Protein AF-A0A7S1XQE9-F1 (afdb_monomer_lite)

Secondary structure (DSSP, 8-state):
---PPPPPPP-------------------------------------PPP-PPPP-----------------------HHHHS-HHHHHHHHHTT-S-HHHHHHHHHTSHHHHHHHHH-HHHHHHHHHHHH---HHHHTT-TT---HHHHHHHHHHHGGG-EEEEETTSTTT-EEEEEEEETTEEEEEEEEEEE-TTS-EEEEEEEEEEEEE-TTS-EEEE--S-TTS-EE-TTS--EE-----------------------

Organism: NCBI:txid124430

Foldseek 3Di:
DDDDDDDDDDDDDDDDDDDDDDDDDDDDPPPPDFPFDPPPDPPPDPPDDDDDDDDDDDPPPPPPPPDPPPPDDDPPPPVLLPDDLLVNLVVLCVLPLPPVSSLVVQVVPPSSNVCVVPPQVNLVNNCCVHVVQDPVNVVLQVQAPGSVLVSVLCSVPVVVADWDWAPQEPDRTWIWGWDDDSQKTWIWTWDWDQDPVRDTDIDIDTQKIWHAHHNRDIGIGGDDDPQCWDADPPDRPTHRRPRPPPPPPPPPDPPPPDDDDD

InterPro domains:
  IPR036047 F-box-like domain superfamily [SSF81383] (72-151)

pLDDT: mean 72.58, std 22.96, range [32.47, 97.06]

Radius of gyration: 31.37 Å; chains: 1; bounding box: 83×87×108 Å

Structure (mmCIF, N/CA/C/O backbone):
data_AF-A0A7S1XQE9-F1
#
_entry.id   AF-A0A7S1XQE9-F1
#
loop_
_atom_site.group_PDB
_atom_site.id
_atom_site.type_symbol
_atom_site.label_atom_id
_atom_site.label_alt_id
_atom_site.label_comp_id
_atom_site.label_asym_id
_atom_site.label_entity_id
_atom_site.label_seq_id
_atom_site.pdbx_PDB_ins_code
_atom_site.Cartn_x
_atom_site.Cartn_y
_atom_site.Cartn_z
_atom_site.occupancy
_atom_site.B_iso_or_equiv
_atom_site.auth_seq_id
_atom_site.auth_comp_id
_atom_site.auth_asym_id
_atom_site.auth_atom_id
_atom_site.pdbx_PDB_model_num
ATOM 1 N N . PRO A 1 1 ? -4.613 -52.754 -2.103 1.00 54.53 1 PRO A N 1
ATOM 2 C CA . PRO A 1 1 ? -5.503 -52.495 -0.942 1.00 54.53 1 PRO A CA 1
ATOM 3 C C . PRO A 1 1 ? -6.466 -51.323 -1.224 1.00 54.53 1 PRO A C 1
ATOM 5 O O . PRO A 1 1 ? -6.082 -50.161 -1.154 1.00 54.53 1 PRO A O 1
ATOM 8 N N . ARG A 1 2 ? -7.701 -51.635 -1.644 1.00 38.62 2 ARG A N 1
ATOM 9 C CA . ARG A 1 2 ? -8.734 -50.652 -2.018 1.00 38.62 2 ARG A CA 1
ATOM 10 C C . ARG A 1 2 ? -9.503 -50.198 -0.775 1.00 38.62 2 ARG A C 1
ATOM 12 O O . ARG A 1 2 ? -10.250 -50.984 -0.200 1.00 38.62 2 ARG A O 1
ATOM 19 N N . VAL A 1 3 ? -9.355 -48.934 -0.387 1.00 56.66 3 VAL A N 1
ATOM 20 C CA . VAL A 1 3 ? -10.123 -48.332 0.712 1.00 56.66 3 VAL A CA 1
ATOM 21 C C . VAL A 1 3 ? -11.395 -47.703 0.140 1.00 56.66 3 VAL A C 1
ATOM 23 O O . VAL A 1 3 ? -11.366 -46.627 -0.449 1.00 56.66 3 VAL A O 1
ATOM 26 N N . ARG A 1 4 ? -12.529 -48.393 0.305 1.00 52.38 4 ARG A N 1
ATOM 27 C CA . ARG A 1 4 ? -13.872 -47.830 0.099 1.00 52.38 4 ARG A CA 1
ATOM 28 C C . ARG A 1 4 ? -14.219 -46.944 1.299 1.00 52.38 4 ARG A C 1
ATOM 30 O O . ARG A 1 4 ? -14.357 -47.462 2.405 1.00 52.38 4 ARG A O 1
ATOM 37 N N . ARG A 1 5 ? -14.414 -45.636 1.097 1.00 50.62 5 ARG A N 1
ATOM 38 C CA . ARG A 1 5 ? -15.070 -44.770 2.092 1.00 50.62 5 ARG A CA 1
ATOM 39 C C . ARG A 1 5 ? -16.536 -44.558 1.727 1.00 50.62 5 ARG A C 1
ATOM 41 O O . ARG A 1 5 ? -16.883 -44.277 0.586 1.00 50.62 5 ARG A O 1
ATOM 48 N N . ARG A 1 6 ? -17.370 -44.804 2.736 1.00 52.88 6 ARG A N 1
ATOM 49 C CA . ARG A 1 6 ? -18.830 -44.851 2.721 1.00 52.88 6 ARG A CA 1
ATOM 50 C C . ARG A 1 6 ? -19.425 -43.448 2.606 1.00 52.88 6 ARG A C 1
ATOM 52 O O . ARG A 1 6 ? -18.936 -42.517 3.241 1.00 52.88 6 ARG A O 1
ATOM 59 N N . GLY A 1 7 ? -20.506 -43.352 1.834 1.00 54.50 7 GLY A N 1
ATOM 60 C CA . GLY A 1 7 ? -21.359 -42.174 1.732 1.00 54.50 7 GLY A CA 1
ATOM 61 C C . GLY A 1 7 ? -22.042 -41.832 3.056 1.00 54.50 7 GLY A C 1
ATOM 62 O O . GLY A 1 7 ? -22.363 -42.707 3.863 1.00 54.50 7 GLY A O 1
ATOM 63 N N . ARG A 1 8 ? -22.243 -40.532 3.266 1.00 55.50 8 ARG A N 1
ATOM 64 C CA . ARG A 1 8 ? -22.945 -39.948 4.409 1.00 55.50 8 ARG A CA 1
ATOM 65 C C . ARG A 1 8 ? -24.348 -39.533 3.944 1.00 55.50 8 ARG A C 1
ATOM 67 O O . ARG A 1 8 ? -24.436 -38.891 2.901 1.00 55.50 8 ARG A O 1
ATOM 74 N N . PRO A 1 9 ? -25.425 -39.887 4.666 1.00 59.25 9 PRO A N 1
ATOM 75 C CA . PRO A 1 9 ? -26.778 -39.584 4.226 1.00 59.25 9 PRO A CA 1
ATOM 76 C C . PRO A 1 9 ? -27.177 -38.143 4.560 1.00 59.25 9 PRO A C 1
ATOM 78 O O . PRO A 1 9 ? -26.931 -37.642 5.661 1.00 59.25 9 PRO A O 1
ATOM 81 N N . GLU A 1 10 ? -27.839 -37.524 3.587 1.00 52.91 10 GLU A N 1
ATOM 82 C CA . GLU A 1 10 ? -28.653 -36.318 3.697 1.00 52.91 10 GLU A CA 1
ATOM 83 C C . GLU A 1 10 ? -29.669 -36.437 4.841 1.00 52.91 10 GLU A C 1
ATOM 85 O O . GLU A 1 10 ? -30.472 -37.370 4.898 1.00 52.91 10 GLU A O 1
ATOM 90 N N . ARG A 1 11 ? -29.683 -35.446 5.735 1.00 54.75 11 ARG A N 1
ATOM 91 C CA . ARG A 1 11 ? -30.816 -35.190 6.628 1.00 54.75 11 ARG A CA 1
ATOM 92 C C . ARG A 1 11 ? -31.420 -33.840 6.279 1.00 54.75 11 ARG A C 1
ATOM 94 O O . ARG A 1 11 ? -30.976 -32.804 6.760 1.00 54.75 11 ARG A O 1
ATOM 101 N N . ARG A 1 12 ? -32.487 -33.888 5.481 1.00 50.97 12 ARG A N 1
ATOM 102 C CA . ARG A 1 12 ? -33.523 -32.855 5.453 1.00 50.97 12 ARG A CA 1
ATOM 103 C C . ARG A 1 12 ? -34.260 -32.863 6.795 1.00 50.97 12 ARG A C 1
ATOM 105 O O . ARG A 1 12 ? -34.801 -33.893 7.195 1.00 50.97 12 ARG A O 1
ATOM 112 N N . ARG A 1 13 ? -34.330 -31.713 7.460 1.00 50.34 13 ARG A N 1
ATOM 113 C CA . ARG A 1 13 ? -35.388 -31.390 8.424 1.00 50.34 13 ARG A CA 1
ATOM 114 C C . ARG A 1 13 ? -35.832 -29.955 8.179 1.00 50.34 13 ARG A C 1
ATOM 116 O O . ARG A 1 13 ? -35.069 -29.024 8.400 1.00 50.34 13 ARG A O 1
ATOM 123 N N . GLY A 1 14 ? -37.061 -29.820 7.687 1.00 48.09 14 GLY A N 1
ATOM 124 C CA . GLY A 1 14 ? -37.831 -28.591 7.799 1.00 48.09 14 GLY A CA 1
ATOM 125 C C . GLY A 1 14 ? -38.354 -28.419 9.223 1.00 48.09 14 GLY A C 1
ATOM 126 O O . GLY A 1 14 ? -38.423 -29.383 9.988 1.00 48.09 14 GLY A O 1
ATOM 127 N N . GLY A 1 15 ? -38.730 -27.192 9.566 1.00 39.12 15 GLY A N 1
ATOM 128 C CA . GLY A 1 15 ? -39.390 -26.908 10.830 1.00 39.12 15 GLY A CA 1
ATOM 129 C C . GLY A 1 15 ? -39.522 -25.420 11.125 1.00 39.12 15 GLY A C 1
ATOM 130 O O . GLY A 1 15 ? -38.541 -24.772 11.455 1.00 39.12 15 GLY A O 1
ATOM 131 N N . ALA A 1 16 ? -40.772 -24.962 11.061 1.00 42.69 16 ALA A N 1
ATOM 132 C CA . ALA A 1 16 ? -41.370 -23.872 11.829 1.00 42.69 16 ALA A CA 1
ATOM 133 C C . ALA A 1 16 ? -40.887 -22.428 11.590 1.00 42.69 16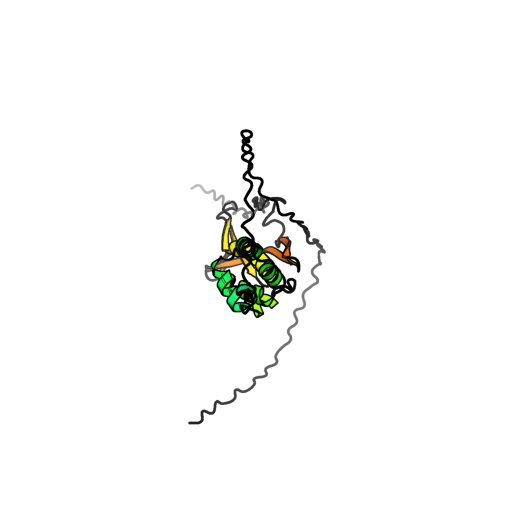 ALA A C 1
ATOM 135 O O . ALA A 1 16 ? -39.934 -21.920 12.171 1.00 42.69 16 ALA A O 1
ATOM 136 N N . ARG A 1 17 ? -41.715 -21.746 10.796 1.00 45.56 17 ARG A N 1
ATOM 137 C CA . ARG A 1 17 ? -41.941 -20.303 10.767 1.00 45.56 17 ARG A CA 1
ATOM 138 C C . ARG A 1 17 ? -42.599 -19.889 12.093 1.00 45.56 17 ARG A C 1
ATOM 140 O O . ARG A 1 17 ? -43.691 -20.362 12.392 1.00 45.56 17 ARG A O 1
ATOM 147 N N . VAL A 1 18 ? -41.942 -19.029 12.866 1.00 50.62 18 VAL A N 1
ATOM 148 C CA . VAL A 1 18 ? -42.527 -18.338 14.025 1.00 50.62 18 VAL A CA 1
ATOM 149 C C . VAL A 1 18 ? -42.432 -16.846 13.739 1.00 50.62 18 VAL A C 1
ATOM 151 O O . VAL A 1 18 ? -41.336 -16.299 13.639 1.00 50.62 18 VAL A O 1
ATOM 154 N N . GLU A 1 19 ? -43.584 -16.211 13.541 1.00 51.62 19 GLU A N 1
ATOM 155 C CA . GLU A 1 19 ? -43.717 -14.755 13.520 1.00 51.62 19 GLU A CA 1
ATOM 156 C C . GLU A 1 19 ? -43.753 -14.222 14.956 1.00 51.62 19 GLU A C 1
ATOM 158 O O . GLU A 1 19 ? -44.488 -14.763 15.785 1.00 51.62 19 GLU A O 1
ATOM 163 N N . PRO A 1 20 ? -43.051 -13.118 15.246 1.00 53.28 20 PRO A N 1
ATOM 164 C CA . PRO A 1 20 ? -43.446 -12.222 16.314 1.00 53.28 20 PRO A CA 1
ATOM 165 C C . PRO A 1 20 ? -43.983 -10.912 15.728 1.00 53.28 20 PRO A C 1
ATOM 167 O O . PRO A 1 20 ? -43.266 -10.136 15.094 1.00 53.28 20 PRO A O 1
ATOM 170 N N . SER A 1 21 ? -45.264 -10.658 15.989 1.00 57.19 21 SER A N 1
ATOM 171 C CA . SER A 1 21 ? -45.893 -9.348 15.861 1.00 57.19 21 SER A CA 1
ATOM 172 C C . SER A 1 21 ? -45.269 -8.376 16.868 1.00 57.19 21 SER A C 1
ATOM 174 O O . SER A 1 21 ? -45.389 -8.577 18.078 1.00 57.19 21 SER A O 1
ATOM 176 N N . GLY A 1 22 ? -44.628 -7.315 16.378 1.00 50.25 22 GLY A N 1
ATOM 177 C CA . GLY A 1 22 ? -44.118 -6.200 17.181 1.00 50.25 22 GLY A CA 1
ATOM 178 C C . GLY A 1 22 ? -44.592 -4.848 16.621 1.00 50.25 22 GLY A C 1
ATOM 179 O O . GLY A 1 22 ? -44.706 -4.716 15.401 1.00 50.25 22 GLY A O 1
ATOM 180 N N . PRO A 1 23 ? -44.904 -3.854 17.477 1.00 56.88 23 PRO A N 1
ATOM 181 C CA . PRO A 1 23 ? -45.587 -2.612 17.097 1.00 56.88 23 PRO A CA 1
ATOM 182 C C . PRO A 1 23 ? -44.676 -1.589 16.380 1.00 56.88 23 PRO A C 1
ATOM 184 O O . PRO A 1 23 ? -43.448 -1.683 16.457 1.00 56.88 23 PRO A O 1
ATOM 187 N N . PRO A 1 24 ? -45.256 -0.578 15.692 1.00 48.28 24 PRO A N 1
ATOM 188 C CA . PRO A 1 24 ? -44.515 0.339 14.830 1.00 48.28 24 PRO A CA 1
ATOM 189 C C . PRO A 1 24 ? -43.718 1.371 15.642 1.00 48.28 24 PRO A C 1
ATOM 191 O O . PRO A 1 24 ? -44.259 2.337 16.180 1.00 48.28 24 PRO A O 1
ATOM 194 N N . GLY A 1 25 ? -42.399 1.182 15.691 1.00 45.06 25 GLY A N 1
ATOM 195 C CA . GLY A 1 25 ? -41.444 2.167 16.194 1.00 45.06 25 GLY A CA 1
ATOM 196 C C . GLY A 1 25 ? -41.201 3.284 15.175 1.00 45.06 25 GLY A C 1
ATOM 197 O O . GLY A 1 25 ? -40.770 3.040 14.047 1.00 45.06 25 GLY A O 1
ATOM 198 N N . LYS A 1 26 ? -41.487 4.522 15.585 1.00 45.00 26 LYS A N 1
ATOM 199 C CA . LYS A 1 26 ? -41.293 5.765 14.826 1.00 45.00 26 LYS A CA 1
ATOM 200 C C . LYS A 1 26 ? -39.848 5.881 14.313 1.00 45.00 26 LYS A C 1
ATOM 202 O O . LYS A 1 26 ? -38.913 5.980 15.101 1.00 45.00 26 LYS A O 1
ATOM 207 N N . ARG A 1 27 ? -39.669 5.914 12.987 1.00 39.41 27 ARG A N 1
ATOM 208 C CA . ARG A 1 27 ? -38.385 6.220 12.337 1.00 39.41 27 ARG A CA 1
ATOM 209 C C . ARG A 1 27 ? -38.111 7.721 12.419 1.00 39.41 27 ARG A C 1
ATOM 211 O O . ARG A 1 27 ? -38.679 8.500 11.657 1.00 39.41 27 ARG A O 1
ATOM 218 N N . SER A 1 28 ? -37.209 8.120 13.308 1.00 41.91 28 SER A N 1
ATOM 219 C CA . SER A 1 28 ? -36.529 9.411 13.230 1.00 41.91 28 SER A CA 1
ATOM 220 C C . SER A 1 28 ? -35.571 9.391 12.035 1.00 41.91 28 SER A C 1
ATOM 222 O O . SER A 1 28 ? -34.557 8.693 12.047 1.00 41.91 28 SER A O 1
ATOM 224 N N . ARG A 1 29 ? -35.902 10.139 10.978 1.00 43.31 29 ARG A N 1
ATOM 225 C CA . ARG A 1 29 ? -34.969 10.470 9.893 1.00 43.31 29 ARG A CA 1
ATOM 226 C C . ARG A 1 29 ? -33.889 11.400 10.449 1.00 43.31 29 ARG A C 1
ATOM 228 O O . ARG A 1 29 ? -34.093 12.604 10.511 1.00 43.31 29 ARG A O 1
ATOM 235 N N . GLY A 1 30 ? -32.752 10.835 10.835 1.00 39.84 30 GLY A N 1
ATOM 236 C CA . GLY A 1 30 ? -31.491 11.561 10.955 1.00 39.84 30 GLY A CA 1
ATOM 237 C C . GLY A 1 30 ? -30.636 11.240 9.738 1.00 39.84 30 GLY A C 1
ATOM 238 O O . GLY A 1 30 ? -29.853 10.299 9.773 1.00 39.84 30 GLY A O 1
ATOM 239 N N . GLN A 1 31 ? -30.836 11.962 8.634 1.00 36.59 31 GLN A N 1
ATOM 240 C CA . GLN A 1 31 ? -29.894 11.940 7.516 1.00 36.59 31 GLN A CA 1
ATOM 241 C C . GLN A 1 31 ? -28.673 12.773 7.924 1.00 36.59 31 GLN A C 1
ATOM 243 O O . GLN A 1 31 ? -28.634 13.976 7.694 1.00 36.59 31 GLN A O 1
ATOM 248 N N . GLY A 1 32 ? -27.708 12.142 8.592 1.00 38.97 32 GLY A N 1
ATOM 249 C CA . GLY A 1 32 ? -26.356 12.681 8.699 1.00 38.97 32 GLY A CA 1
ATOM 250 C C . GLY A 1 32 ? -25.632 12.377 7.396 1.00 38.97 32 GLY A C 1
ATOM 251 O O . GLY A 1 32 ? -25.329 11.219 7.117 1.00 38.97 32 GLY A O 1
ATOM 252 N N . LEU A 1 33 ? -25.434 13.394 6.561 1.00 39.28 33 LEU A N 1
ATOM 253 C CA . LEU A 1 33 ? -24.616 13.283 5.356 1.00 39.28 33 LEU A CA 1
ATOM 254 C C . LEU A 1 33 ? -23.168 12.957 5.770 1.00 39.28 33 LEU A C 1
ATOM 256 O O . LEU A 1 33 ? -22.657 13.600 6.687 1.00 39.28 33 LEU A O 1
ATOM 260 N N . PRO A 1 34 ? -22.486 11.994 5.126 1.00 43.06 34 PRO A N 1
ATOM 261 C CA . PRO A 1 34 ? -21.064 11.790 5.362 1.00 43.06 34 PRO A CA 1
ATOM 262 C C . PRO A 1 34 ? -20.294 13.028 4.881 1.00 43.06 34 PRO A C 1
ATOM 264 O O . PRO A 1 34 ? -20.375 13.403 3.709 1.00 43.06 34 PRO A O 1
ATOM 267 N N . HIS A 1 35 ? -19.551 13.670 5.783 1.00 41.97 35 HIS A N 1
ATOM 268 C CA . HIS A 1 35 ? -18.610 14.727 5.424 1.00 41.97 35 HIS A CA 1
ATOM 269 C C . HIS A 1 35 ? -17.454 14.102 4.634 1.00 41.97 35 HIS A C 1
ATOM 271 O O . HIS A 1 35 ? -16.539 13.513 5.203 1.00 41.97 35 HIS A O 1
ATOM 277 N N . ARG A 1 36 ? -17.511 14.194 3.301 1.00 39.97 36 ARG A N 1
ATOM 278 C CA . ARG A 1 36 ? -16.364 13.911 2.433 1.00 39.97 36 ARG A CA 1
ATOM 279 C C . ARG A 1 36 ? -15.403 15.088 2.508 1.00 39.97 36 ARG A C 1
ATOM 281 O O . ARG A 1 36 ? -15.674 16.140 1.932 1.00 39.97 36 ARG A O 1
ATOM 288 N N . ILE A 1 37 ? -14.287 14.905 3.199 1.00 43.44 37 ILE A N 1
ATOM 289 C CA . ILE A 1 37 ? -13.185 15.862 3.178 1.00 43.44 37 ILE A CA 1
ATOM 290 C C . ILE A 1 37 ? -12.251 15.430 2.050 1.00 43.44 37 ILE A C 1
ATOM 292 O O . ILE A 1 37 ? -11.523 14.446 2.153 1.00 43.44 37 ILE A O 1
ATOM 296 N N . ARG A 1 38 ? -12.305 16.145 0.923 1.00 36.44 38 ARG A N 1
ATOM 297 C CA . ARG A 1 38 ? -11.365 15.941 -0.180 1.00 36.44 38 ARG A CA 1
ATOM 298 C C . ARG A 1 38 ? -10.076 16.685 0.156 1.00 36.44 38 ARG A C 1
ATOM 300 O O . ARG A 1 38 ? -9.924 17.850 -0.196 1.00 36.44 38 ARG A O 1
ATOM 307 N N . CYS A 1 39 ? -9.157 16.021 0.846 1.00 36.06 39 CYS A N 1
ATOM 308 C CA . CYS A 1 39 ? -7.811 16.546 1.041 1.00 36.06 39 CYS A CA 1
ATOM 309 C C . CYS A 1 39 ? -7.032 16.399 -0.271 1.00 36.06 39 CYS A C 1
ATOM 311 O O . CYS A 1 39 ? -6.476 15.341 -0.556 1.00 36.06 39 CYS A O 1
ATOM 313 N N . SER A 1 40 ? -6.984 17.450 -1.092 1.00 32.97 40 SER A N 1
ATOM 314 C CA . SER A 1 40 ? -5.996 17.547 -2.168 1.00 32.97 40 SER A CA 1
ATOM 315 C C . SER A 1 40 ? -4.623 17.753 -1.530 1.00 32.97 40 SER A C 1
ATOM 317 O O . SER A 1 40 ? -4.220 18.881 -1.251 1.00 32.97 40 SER A O 1
ATOM 319 N N . GLY A 1 41 ? -3.934 16.655 -1.228 1.00 32.47 41 GLY A N 1
ATOM 320 C CA . GLY A 1 41 ? -2.560 16.692 -0.752 1.00 32.47 41 GLY A CA 1
ATOM 321 C C . GLY A 1 41 ? -1.629 17.099 -1.887 1.00 32.47 41 GLY A C 1
ATOM 322 O O . GLY A 1 41 ? -1.122 16.246 -2.607 1.00 32.47 41 GLY A O 1
ATOM 323 N N . THR A 1 42 ? -1.372 18.396 -2.046 1.00 34.75 42 THR A N 1
ATOM 324 C CA . THR A 1 42 ? -0.102 18.836 -2.622 1.00 34.75 42 THR A CA 1
ATOM 325 C C . THR A 1 42 ? 0.996 18.328 -1.698 1.00 34.75 42 THR A C 1
ATOM 327 O O . THR A 1 42 ? 0.966 18.576 -0.493 1.00 34.75 42 THR A O 1
ATOM 330 N N . ALA A 1 43 ? 1.936 17.559 -2.245 1.00 34.16 43 ALA A N 1
ATOM 331 C CA . ALA A 1 43 ? 3.096 17.073 -1.516 1.00 34.16 43 ALA A CA 1
ATOM 332 C C . ALA A 1 43 ? 3.806 18.262 -0.846 1.00 34.16 43 ALA A C 1
ATOM 334 O O . ALA A 1 43 ? 4.472 19.057 -1.509 1.00 34.16 43 ALA A O 1
ATOM 335 N N . ALA A 1 44 ? 3.619 18.408 0.466 1.00 34.75 44 ALA A N 1
ATOM 336 C CA . ALA A 1 44 ? 4.308 19.405 1.261 1.00 34.75 44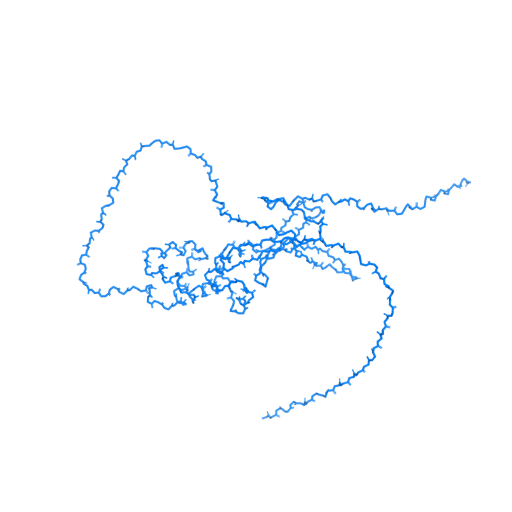 ALA A CA 1
ATOM 337 C C . ALA A 1 44 ? 5.786 19.010 1.307 1.00 34.75 44 ALA A C 1
ATOM 339 O O . ALA A 1 44 ? 6.192 18.107 2.041 1.00 34.75 44 ALA A O 1
ATOM 340 N N . ALA A 1 45 ? 6.578 19.664 0.459 1.00 34.97 45 ALA A N 1
ATOM 341 C CA . ALA A 1 45 ? 8.021 19.677 0.570 1.00 34.97 45 ALA A CA 1
ATOM 342 C C . ALA A 1 45 ? 8.383 20.132 1.989 1.00 34.97 45 ALA A C 1
ATOM 344 O O . ALA A 1 45 ? 7.918 21.171 2.461 1.00 34.97 45 ALA A O 1
ATOM 345 N N . ALA A 1 46 ? 9.179 19.317 2.675 1.00 33.84 46 ALA A N 1
ATOM 346 C CA . ALA A 1 46 ? 9.718 19.627 3.984 1.00 33.84 46 ALA A CA 1
ATOM 347 C C . ALA A 1 46 ? 10.421 20.994 3.938 1.00 33.84 46 ALA A C 1
ATOM 349 O O . ALA A 1 46 ? 11.442 21.156 3.269 1.00 33.84 46 ALA A O 1
ATOM 350 N N . ALA A 1 47 ? 9.856 21.978 4.638 1.00 35.03 47 ALA A N 1
ATOM 351 C CA . ALA A 1 47 ? 10.474 23.274 4.861 1.00 35.03 47 ALA A CA 1
ATOM 352 C C . ALA A 1 47 ? 11.665 23.092 5.814 1.00 35.03 47 ALA A C 1
ATOM 354 O O . ALA A 1 47 ? 11.529 23.143 7.036 1.00 35.03 47 ALA A O 1
ATOM 355 N N . GLY A 1 48 ? 12.832 22.815 5.233 1.00 33.44 48 GLY A N 1
ATOM 356 C CA . GLY A 1 48 ? 14.122 22.894 5.904 1.00 33.44 48 GLY A CA 1
ATOM 357 C C . GLY A 1 48 ? 14.457 24.349 6.215 1.00 33.44 48 GLY A C 1
ATOM 358 O O . GLY A 1 48 ? 14.344 25.223 5.356 1.00 33.44 48 GLY A O 1
ATOM 359 N N . GLY A 1 49 ? 14.830 24.598 7.469 1.00 33.44 49 GLY A N 1
ATOM 360 C CA . GLY A 1 49 ? 15.173 25.914 7.986 1.00 33.44 49 GLY A CA 1
ATOM 361 C C . GLY A 1 49 ? 16.307 26.582 7.212 1.00 33.44 49 GLY A C 1
ATOM 362 O O . GLY A 1 49 ? 17.301 25.956 6.844 1.00 33.44 49 GLY A O 1
ATOM 363 N N . GLY A 1 50 ? 16.143 27.886 7.000 1.00 42.09 50 GLY A N 1
ATOM 364 C CA . GLY A 1 50 ? 17.160 28.748 6.425 1.00 42.09 50 GLY A CA 1
ATOM 365 C C . GLY A 1 50 ? 18.391 28.830 7.323 1.00 42.09 50 GLY A C 1
ATOM 366 O O . GLY A 1 50 ? 18.336 29.368 8.428 1.00 42.09 50 GLY A O 1
ATOM 367 N N . VAL A 1 51 ? 19.516 28.352 6.800 1.00 45.28 51 VAL A N 1
ATOM 368 C CA . VAL A 1 51 ? 20.852 28.735 7.250 1.00 45.28 51 VAL A CA 1
ATOM 369 C C . VAL A 1 51 ? 21.440 29.623 6.161 1.00 45.28 51 VAL A C 1
ATOM 371 O O . VAL A 1 51 ? 21.444 29.280 4.982 1.00 45.28 51 VAL A O 1
ATOM 374 N N . ARG A 1 52 ? 21.849 30.821 6.576 1.00 42.03 52 ARG A N 1
ATOM 375 C CA . ARG A 1 52 ? 22.378 31.898 5.739 1.00 42.03 52 ARG A CA 1
ATOM 376 C C . ARG A 1 52 ? 23.649 31.462 5.000 1.00 42.03 52 ARG A C 1
ATOM 378 O O . ARG A 1 52 ? 24.578 30.963 5.630 1.00 42.03 52 ARG A O 1
ATOM 385 N N . SER A 1 53 ? 23.687 31.740 3.696 1.00 41.16 53 SER A N 1
ATOM 386 C CA . SER A 1 53 ? 24.887 31.718 2.853 1.00 41.16 53 SER A CA 1
ATOM 387 C C . SER A 1 53 ? 25.978 32.656 3.373 1.00 41.16 53 SER A C 1
ATOM 389 O O . SER A 1 53 ? 25.677 33.815 3.677 1.00 41.16 53 SER A O 1
ATOM 391 N N . PRO A 1 54 ? 27.250 32.233 3.360 1.00 52.94 54 PRO A N 1
ATOM 392 C CA . PRO A 1 54 ? 28.363 33.107 3.058 1.00 52.94 54 PRO A CA 1
ATOM 393 C C . PRO A 1 54 ? 28.682 33.071 1.555 1.00 52.94 54 PRO A C 1
ATOM 395 O O . PRO A 1 54 ? 28.449 32.082 0.861 1.00 52.94 54 PRO A O 1
ATOM 398 N N . ALA A 1 55 ? 29.166 34.215 1.092 1.00 50.12 55 ALA A N 1
ATOM 399 C CA . ALA A 1 55 ? 29.389 34.611 -0.284 1.00 50.12 55 ALA A CA 1
ATOM 400 C C . ALA A 1 55 ? 30.399 33.749 -1.064 1.00 50.12 55 ALA A C 1
ATOM 402 O O . ALA A 1 55 ? 31.413 33.308 -0.527 1.00 50.12 55 ALA A O 1
ATOM 403 N N . ASP A 1 56 ? 30.079 33.586 -2.348 1.00 49.72 56 ASP A N 1
ATOM 404 C CA . ASP A 1 56 ? 30.931 33.761 -3.527 1.00 49.72 56 ASP A CA 1
ATOM 405 C C . ASP A 1 56 ? 32.381 33.264 -3.458 1.00 49.72 56 ASP A C 1
ATOM 407 O O . ASP A 1 56 ? 33.308 33.946 -3.022 1.00 49.72 56 ASP A O 1
ATOM 411 N N . GLY A 1 57 ? 32.567 32.083 -4.045 1.00 45.69 57 GLY A N 1
ATOM 412 C CA . GLY A 1 57 ? 33.833 31.600 -4.573 1.00 45.69 57 GLY A CA 1
ATOM 413 C C . GLY A 1 57 ? 33.559 30.771 -5.823 1.00 45.69 57 GLY A C 1
ATOM 414 O O . GLY A 1 57 ? 33.469 29.547 -5.747 1.00 45.69 57 GLY A O 1
ATOM 415 N N . GLU A 1 58 ? 33.371 31.442 -6.963 1.00 52.59 58 GLU A N 1
ATOM 416 C CA . GLU A 1 58 ? 33.301 30.825 -8.291 1.00 52.59 58 GLU A CA 1
ATOM 417 C C . GLU A 1 58 ? 34.596 30.050 -8.583 1.00 52.59 58 GLU A C 1
ATOM 419 O O . GLU A 1 58 ? 35.599 30.606 -9.025 1.00 52.59 58 GLU A O 1
ATOM 424 N N . ALA A 1 59 ? 34.566 28.736 -8.375 1.00 46.81 59 ALA A N 1
ATOM 425 C CA . ALA A 1 59 ? 35.460 27.809 -9.049 1.00 46.81 59 ALA A CA 1
ATOM 426 C C . ALA A 1 59 ? 34.664 27.153 -10.179 1.00 46.81 59 ALA A C 1
ATOM 428 O O . ALA A 1 59 ? 33.987 26.142 -9.990 1.00 46.81 59 ALA A O 1
ATOM 429 N N . SER A 1 60 ? 34.719 27.777 -11.356 1.00 52.22 60 SER A N 1
ATOM 430 C CA . SER A 1 60 ? 34.211 27.224 -12.609 1.00 52.22 60 SER A CA 1
ATOM 431 C C . SER A 1 60 ? 35.033 25.979 -12.961 1.00 52.22 60 SER A C 1
ATOM 433 O O . SER A 1 60 ? 36.072 26.047 -13.617 1.00 52.22 60 SER A O 1
ATOM 435 N N . ALA A 1 61 ? 34.618 24.828 -12.433 1.00 47.97 61 ALA A N 1
ATOM 436 C CA . ALA A 1 61 ? 35.161 23.536 -12.808 1.00 47.97 61 ALA A CA 1
ATOM 437 C C . ALA A 1 61 ? 34.531 23.140 -14.145 1.00 47.97 61 ALA A C 1
ATOM 439 O O . ALA A 1 61 ? 33.475 22.510 -14.199 1.00 47.97 61 ALA A O 1
ATOM 440 N N . THR A 1 62 ? 35.184 23.536 -15.235 1.00 54.69 62 THR A N 1
ATOM 441 C CA . THR A 1 62 ? 34.969 22.967 -16.564 1.00 54.69 62 THR A CA 1
ATOM 442 C C . THR A 1 62 ? 35.240 21.467 -16.470 1.00 54.69 62 THR A C 1
ATOM 444 O O . THR A 1 62 ? 36.386 21.025 -16.551 1.00 54.69 62 THR A O 1
ATOM 447 N N . VAL A 1 63 ? 34.194 20.672 -16.231 1.00 54.91 63 VAL A N 1
ATOM 448 C CA . VAL A 1 63 ? 34.263 19.214 -16.331 1.00 54.91 63 VAL A CA 1
ATOM 449 C C . VAL A 1 63 ? 34.585 18.917 -17.787 1.00 54.91 63 VAL A C 1
ATOM 451 O O . VAL A 1 63 ? 33.752 19.116 -18.672 1.00 54.91 63 VAL A O 1
ATOM 454 N N . ALA A 1 64 ? 35.834 18.530 -18.038 1.00 50.53 64 ALA A N 1
ATOM 455 C CA . ALA A 1 64 ? 36.286 18.150 -19.362 1.00 50.53 64 ALA A CA 1
ATOM 456 C C . ALA A 1 64 ? 35.350 17.053 -19.902 1.00 50.53 64 ALA A C 1
ATOM 458 O O . ALA A 1 64 ? 35.079 16.089 -19.176 1.00 50.53 64 ALA A O 1
ATOM 459 N N . PRO A 1 65 ? 34.837 17.179 -21.139 1.00 54.69 65 PRO A N 1
ATOM 460 C CA . PRO A 1 65 ? 34.084 16.103 -21.757 1.00 54.69 65 PRO A CA 1
ATOM 461 C C . PRO A 1 65 ? 34.994 14.875 -21.778 1.00 54.69 65 PRO A C 1
ATOM 463 O O . PRO A 1 65 ? 36.089 14.920 -22.341 1.00 54.69 65 PRO A O 1
ATOM 466 N N . CYS A 1 66 ? 34.575 13.805 -21.095 1.00 49.19 66 CYS A N 1
ATOM 467 C CA . CYS A 1 66 ? 35.229 12.507 -21.204 1.00 49.19 66 CYS A CA 1
ATOM 468 C C . CYS A 1 66 ? 35.350 12.201 -22.694 1.00 49.19 66 CYS A C 1
ATOM 470 O O . CYS A 1 66 ? 34.335 12.133 -23.385 1.00 49.19 66 CYS A O 1
ATOM 472 N N . GLY A 1 67 ? 36.592 12.128 -23.178 1.00 45.28 67 GLY A N 1
ATOM 473 C CA . GLY A 1 67 ? 36.881 11.983 -24.594 1.00 45.28 67 GLY A CA 1
ATOM 474 C C . GLY A 1 67 ? 36.073 10.837 -25.184 1.00 45.28 67 GLY A C 1
ATOM 475 O O . GLY A 1 67 ? 36.031 9.748 -24.609 1.00 45.28 67 GLY A O 1
ATOM 476 N N . GLU A 1 68 ? 35.431 11.109 -26.319 1.00 47.50 68 GLU A N 1
ATOM 477 C CA . GLU A 1 68 ? 34.861 10.103 -27.207 1.00 47.50 68 GLU A CA 1
ATOM 478 C C . GLU A 1 68 ? 35.983 9.148 -27.617 1.00 47.50 68 GLU A C 1
ATOM 480 O O . GLU A 1 68 ? 36.682 9.339 -28.611 1.00 47.50 68 GLU A O 1
ATOM 485 N N . ALA A 1 69 ? 36.194 8.113 -26.807 1.00 52.53 69 ALA A N 1
ATOM 486 C CA . ALA A 1 69 ? 36.918 6.940 -27.231 1.00 52.53 69 ALA A CA 1
ATOM 487 C C . ALA A 1 69 ? 36.087 6.330 -28.360 1.00 52.53 69 ALA A C 1
ATOM 489 O O . ALA A 1 69 ? 35.041 5.722 -28.124 1.00 52.53 69 ALA A O 1
ATOM 490 N N . THR A 1 70 ? 36.534 6.545 -29.595 1.00 54.75 70 THR A N 1
ATOM 491 C CA . THR A 1 70 ? 36.067 5.879 -30.810 1.00 54.75 70 THR A CA 1
ATOM 492 C C . THR A 1 70 ? 36.381 4.389 -30.700 1.00 54.75 70 THR A C 1
ATOM 494 O O . THR A 1 70 ? 37.294 3.852 -31.323 1.00 54.75 70 THR A O 1
ATOM 497 N N . HIS A 1 71 ? 35.629 3.701 -29.844 1.00 55.94 71 HIS A N 1
ATOM 498 C CA . HIS A 1 71 ? 35.630 2.258 -29.760 1.00 55.94 71 HIS A CA 1
ATOM 499 C C . HIS A 1 71 ? 34.969 1.717 -31.025 1.00 55.94 71 HIS A C 1
ATOM 501 O O . HIS A 1 71 ? 33.791 1.944 -31.294 1.00 55.94 71 HIS A O 1
ATOM 507 N N . SER A 1 72 ? 35.780 1.014 -31.813 1.00 57.28 72 SER A N 1
ATOM 508 C CA . SER A 1 72 ? 35.376 0.170 -32.932 1.00 57.28 72 SER A CA 1
ATOM 509 C C . SER A 1 72 ? 34.089 -0.593 -32.601 1.00 57.28 72 SER A C 1
ATOM 511 O O . SER A 1 72 ? 34.054 -1.321 -31.608 1.00 57.28 72 SER A O 1
ATOM 513 N N . GLY A 1 73 ? 33.054 -0.402 -33.425 1.00 66.44 73 GLY A N 1
ATOM 514 C CA . GLY A 1 73 ? 31.667 -0.828 -33.211 1.00 66.44 73 GLY A CA 1
ATOM 515 C C . GLY A 1 73 ? 31.446 -2.332 -33.051 1.00 66.44 73 GLY A C 1
ATOM 516 O O . GLY A 1 73 ? 30.939 -2.994 -33.953 1.00 66.44 73 GLY A O 1
ATOM 517 N N . GLY A 1 74 ? 31.772 -2.860 -31.875 1.00 76.38 74 GLY A N 1
ATOM 518 C CA . GLY A 1 74 ? 31.151 -4.073 -31.360 1.00 76.38 74 GLY A CA 1
ATOM 519 C C . GLY A 1 74 ? 29.746 -3.752 -30.833 1.00 76.38 74 GLY A C 1
ATOM 520 O O . GLY A 1 74 ? 29.539 -2.655 -30.309 1.00 76.38 74 GLY A O 1
ATOM 521 N N . PRO A 1 75 ? 28.768 -4.666 -30.953 1.00 77.69 75 PRO A N 1
ATOM 522 C CA . PRO A 1 75 ? 27.459 -4.485 -30.338 1.00 77.69 75 PRO A CA 1
ATOM 523 C C . PRO A 1 75 ? 27.635 -4.380 -28.819 1.00 77.69 75 PRO A C 1
ATOM 525 O O . PRO A 1 75 ? 27.973 -5.357 -28.151 1.00 77.69 75 PRO A O 1
ATOM 528 N N . THR A 1 76 ? 27.437 -3.184 -28.266 1.00 75.69 76 THR A N 1
ATOM 529 C CA . THR A 1 76 ? 27.382 -2.974 -26.820 1.00 75.69 76 THR A CA 1
ATOM 530 C C . THR A 1 76 ? 26.097 -3.611 -26.305 1.00 75.69 76 THR A C 1
ATOM 532 O O . THR A 1 76 ? 25.020 -3.024 -26.373 1.00 75.69 76 THR A O 1
ATOM 535 N N . MET A 1 77 ? 26.195 -4.858 -25.836 1.00 79.12 77 MET A N 1
ATOM 536 C CA . MET A 1 77 ? 25.072 -5.534 -25.189 1.00 79.12 77 MET A CA 1
ATOM 537 C C . MET A 1 77 ? 24.693 -4.763 -23.933 1.00 79.12 77 MET A C 1
ATOM 539 O O . MET A 1 77 ? 25.487 -4.620 -22.998 1.00 79.12 77 MET A O 1
ATOM 543 N N . ASN A 1 78 ? 23.473 -4.245 -23.9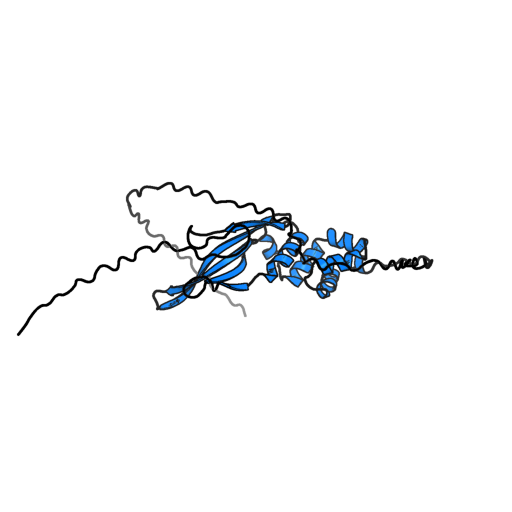24 1.00 82.94 78 ASN A N 1
ATOM 544 C CA . ASN A 1 78 ? 22.959 -3.460 -22.823 1.00 82.94 78 ASN A CA 1
ATOM 545 C C . ASN A 1 78 ? 22.349 -4.440 -21.819 1.00 82.94 78 ASN A C 1
ATOM 547 O O . ASN A 1 78 ? 21.135 -4.587 -21.738 1.00 82.94 78 ASN A O 1
ATOM 551 N N . PHE A 1 79 ? 23.217 -5.135 -21.075 1.00 86.12 79 PHE A N 1
ATOM 552 C CA . PHE A 1 79 ? 22.860 -6.279 -20.226 1.00 86.12 79 PHE A CA 1
ATOM 553 C C . PHE A 1 79 ? 21.622 -6.026 -19.352 1.00 86.12 79 PHE A C 1
ATOM 555 O O . PHE A 1 79 ? 20.767 -6.891 -19.228 1.00 86.12 79 PHE A O 1
ATOM 562 N N . ILE A 1 80 ? 21.479 -4.816 -18.804 1.00 87.00 80 ILE A N 1
ATOM 563 C CA . ILE A 1 80 ? 20.332 -4.422 -17.971 1.00 87.00 80 ILE A CA 1
ATOM 564 C C . ILE A 1 80 ? 19.006 -4.479 -18.747 1.00 87.00 80 ILE A C 1
ATOM 566 O O . ILE A 1 80 ? 17.987 -4.897 -18.204 1.00 87.00 80 ILE A O 1
ATOM 570 N N . VAL A 1 81 ? 19.012 -4.058 -20.012 1.00 87.69 81 VAL A N 1
ATOM 571 C CA . VAL A 1 81 ? 17.824 -4.001 -20.876 1.00 87.69 81 VAL A CA 1
ATOM 572 C C . VAL A 1 81 ? 17.427 -5.392 -21.362 1.00 87.69 81 VAL A C 1
ATOM 574 O O . VAL A 1 81 ? 16.242 -5.627 -21.577 1.00 87.69 81 VAL A O 1
ATOM 577 N N . ASP A 1 82 ? 18.380 -6.317 -21.455 1.00 91.06 82 ASP A N 1
ATOM 578 C CA . ASP A 1 82 ? 18.163 -7.661 -22.000 1.00 91.06 82 ASP A CA 1
ATOM 579 C C . ASP A 1 82 ? 17.770 -8.705 -20.932 1.00 91.06 82 ASP A C 1
ATOM 581 O O . ASP A 1 82 ? 17.358 -9.817 -21.262 1.00 91.06 82 ASP A O 1
ATOM 585 N N . LEU A 1 83 ? 17.865 -8.375 -19.637 1.00 92.12 83 LEU A N 1
ATOM 586 C CA . LEU A 1 83 ? 17.502 -9.293 -18.547 1.00 92.12 83 LEU A CA 1
ATOM 587 C C . LEU A 1 83 ? 15.989 -9.571 -18.492 1.00 92.12 83 LEU A C 1
ATOM 589 O O . LEU A 1 83 ? 15.206 -8.642 -18.652 1.00 92.12 83 LEU A O 1
ATOM 593 N N . PRO A 1 84 ? 15.517 -10.785 -18.163 1.00 93.69 84 PRO A N 1
ATOM 594 C CA . PRO A 1 84 ? 14.100 -11.013 -17.861 1.00 93.69 84 PRO A CA 1
ATOM 595 C C . PRO A 1 84 ? 13.614 -10.147 -16.686 1.00 93.69 84 PRO A C 1
ATOM 597 O O . PRO A 1 84 ? 14.351 -9.966 -15.714 1.00 93.69 84 PRO A O 1
ATOM 600 N N . GLY A 1 85 ? 12.374 -9.646 -16.751 1.00 90.69 85 GLY A N 1
ATOM 601 C CA . GLY A 1 85 ? 11.783 -8.752 -15.737 1.00 90.69 85 GLY A CA 1
ATOM 602 C C . GLY A 1 85 ? 11.966 -9.238 -14.291 1.00 90.69 85 GLY A C 1
ATOM 603 O O . GLY A 1 85 ? 12.522 -8.496 -13.483 1.00 90.69 85 GLY A O 1
ATOM 604 N N . PRO A 1 86 ? 11.645 -10.505 -13.961 1.00 93.25 86 PRO A N 1
ATOM 605 C CA . PRO A 1 86 ? 11.830 -11.036 -12.606 1.00 93.25 86 PRO A CA 1
ATOM 606 C C . PRO A 1 86 ? 13.289 -11.057 -12.121 1.00 93.25 86 PRO A C 1
ATOM 608 O O . PRO A 1 86 ? 13.555 -10.840 -10.940 1.00 93.25 86 PRO A O 1
ATOM 611 N N . VAL A 1 87 ? 14.250 -11.294 -13.021 1.00 94.69 87 VAL A N 1
ATOM 612 C CA . VAL A 1 87 ? 15.685 -11.309 -12.678 1.00 94.69 87 VAL A CA 1
ATOM 613 C C . VAL A 1 87 ? 16.174 -9.890 -12.407 1.00 94.69 87 VAL A C 1
ATOM 615 O O . VAL A 1 87 ? 16.899 -9.653 -11.440 1.00 94.69 87 VAL A O 1
ATOM 618 N N . LEU A 1 88 ? 15.735 -8.934 -13.230 1.00 94.06 88 LEU A N 1
ATOM 619 C CA . LEU A 1 88 ? 16.004 -7.520 -13.005 1.00 94.06 88 LEU A CA 1
ATOM 620 C C . LEU A 1 88 ? 15.374 -7.043 -11.688 1.00 94.06 88 LEU A C 1
ATOM 622 O O . LEU A 1 88 ? 16.054 -6.383 -10.909 1.00 94.06 88 LEU A O 1
ATOM 626 N N . ALA A 1 89 ? 14.132 -7.438 -11.390 1.00 94.25 89 ALA A N 1
ATOM 627 C CA . ALA A 1 89 ? 13.459 -7.135 -10.126 1.00 94.25 89 ALA A CA 1
ATOM 628 C C . ALA A 1 89 ? 14.275 -7.617 -8.921 1.00 94.25 89 ALA A C 1
ATOM 630 O O . ALA A 1 89 ? 14.463 -6.881 -7.958 1.00 94.25 89 ALA A O 1
ATOM 631 N N . GLN A 1 90 ? 14.811 -8.838 -8.993 1.00 94.88 90 GLN A N 1
ATOM 632 C CA . GLN A 1 90 ? 15.634 -9.402 -7.930 1.00 94.88 90 GLN A CA 1
ATOM 633 C C . GLN A 1 90 ? 16.957 -8.646 -7.752 1.00 94.88 90 GLN A C 1
ATOM 635 O O . GLN A 1 90 ? 17.370 -8.411 -6.620 1.00 94.88 90 GLN A O 1
ATOM 640 N N . ALA A 1 91 ? 17.603 -8.227 -8.845 1.00 93.44 91 ALA A N 1
ATOM 641 C CA . ALA A 1 91 ? 18.801 -7.389 -8.787 1.00 93.44 91 ALA A CA 1
ATOM 642 C C . ALA A 1 91 ? 18.501 -6.012 -8.169 1.00 93.44 91 ALA A C 1
ATOM 644 O O . ALA A 1 91 ? 19.253 -5.524 -7.327 1.00 93.44 91 ALA A O 1
ATOM 645 N N . LEU A 1 92 ? 17.374 -5.412 -8.552 1.00 92.25 92 LEU A N 1
ATOM 646 C CA . LEU A 1 92 ? 16.909 -4.131 -8.031 1.00 92.25 92 LEU A CA 1
ATOM 647 C C . LEU A 1 92 ? 16.492 -4.211 -6.560 1.00 92.25 92 LEU A C 1
ATOM 649 O O . LEU A 1 92 ? 16.740 -3.267 -5.817 1.00 92.25 92 LEU A O 1
ATOM 653 N N . ALA A 1 93 ? 15.962 -5.346 -6.103 1.00 92.88 93 ALA A N 1
ATOM 654 C CA . ALA A 1 93 ? 15.553 -5.528 -4.714 1.00 92.88 93 ALA A CA 1
ATOM 655 C C . ALA A 1 93 ? 16.711 -5.384 -3.707 1.00 92.88 93 ALA A C 1
ATOM 657 O O . ALA A 1 93 ? 16.477 -5.052 -2.543 1.00 92.88 93 ALA A O 1
ATOM 658 N N . TYR A 1 94 ? 17.965 -5.563 -4.143 1.00 92.00 94 TYR A N 1
ATOM 659 C CA . TYR A 1 94 ? 19.150 -5.297 -3.318 1.00 92.00 94 TYR A CA 1
ATOM 660 C C . TYR A 1 94 ? 19.371 -3.808 -3.018 1.00 92.00 94 TYR A C 1
ATOM 662 O O . TYR A 1 94 ? 20.059 -3.487 -2.051 1.00 92.00 94 TYR A O 1
ATOM 670 N N . LEU A 1 95 ? 18.785 -2.902 -3.806 1.00 89.50 95 LEU A N 1
ATOM 671 C CA . LEU A 1 95 ? 18.819 -1.458 -3.551 1.00 89.50 95 LEU A CA 1
ATOM 672 C C . LEU A 1 95 ? 17.833 -1.037 -2.446 1.00 89.50 95 LEU A C 1
ATOM 674 O O . LEU A 1 95 ? 17.900 0.092 -1.965 1.00 89.50 95 LEU A O 1
ATOM 678 N N . GLY A 1 96 ? 16.960 -1.949 -2.005 1.00 89.44 96 GLY A N 1
ATOM 679 C CA . GLY A 1 96 ? 15.945 -1.712 -0.982 1.00 89.44 96 GLY A CA 1
ATOM 680 C C . GLY A 1 96 ? 14.575 -1.363 -1.564 1.00 89.44 96 GLY A C 1
ATOM 681 O O . GLY A 1 96 ? 14.386 -1.320 -2.773 1.00 89.44 96 GLY A O 1
ATOM 682 N N . ALA A 1 97 ? 13.603 -1.134 -0.677 1.00 86.94 97 ALA A N 1
ATOM 683 C CA . ALA A 1 97 ? 12.227 -0.799 -1.061 1.00 86.94 97 ALA A CA 1
ATOM 684 C C . ALA A 1 97 ? 12.043 0.680 -1.464 1.00 86.94 97 ALA A C 1
ATOM 686 O O . ALA A 1 97 ? 10.940 1.072 -1.833 1.00 86.94 97 ALA A O 1
ATOM 687 N N . ASP A 1 98 ? 13.100 1.497 -1.390 1.00 89.50 98 ASP A N 1
ATOM 688 C CA . ASP A 1 98 ? 13.066 2.917 -1.748 1.00 89.50 98 ASP A CA 1
ATOM 689 C C . ASP A 1 98 ? 12.969 3.079 -3.277 1.00 89.50 98 ASP A C 1
ATOM 691 O O . ASP A 1 98 ? 13.944 2.969 -4.027 1.00 89.50 98 ASP A O 1
ATOM 695 N N . GLY A 1 99 ? 11.761 3.362 -3.747 1.00 84.00 99 GLY A N 1
ATOM 696 C CA . GLY A 1 99 ? 11.418 3.637 -5.130 1.00 84.00 99 GLY A CA 1
ATOM 697 C C . GLY A 1 99 ? 12.105 4.883 -5.677 1.00 84.00 99 GLY A C 1
ATOM 698 O O . GLY A 1 99 ? 12.290 4.985 -6.891 1.00 84.00 99 GLY A O 1
ATOM 699 N N . ARG A 1 100 ? 12.533 5.838 -4.839 1.00 87.44 100 ARG A N 1
ATOM 700 C CA . ARG A 1 100 ? 13.358 6.971 -5.299 1.00 87.44 100 ARG A CA 1
ATOM 701 C C . ARG A 1 100 ? 14.777 6.521 -5.595 1.00 87.44 100 ARG A C 1
ATOM 703 O O . ARG A 1 100 ? 15.314 6.916 -6.628 1.00 87.44 100 ARG A O 1
ATOM 710 N N . ALA A 1 101 ? 15.358 5.681 -4.741 1.00 88.25 101 ALA A N 1
ATOM 711 C CA . ALA A 1 101 ? 16.671 5.092 -4.992 1.00 88.25 101 ALA A CA 1
ATOM 712 C C . ALA A 1 101 ? 16.655 4.226 -6.263 1.00 88.25 101 ALA A C 1
ATOM 714 O O . ALA A 1 101 ? 17.535 4.373 -7.112 1.00 88.25 101 ALA A O 1
ATOM 715 N N . LEU A 1 102 ? 15.609 3.412 -6.453 1.00 88.62 102 LEU A N 1
ATOM 716 C CA . LEU A 1 102 ? 15.394 2.615 -7.668 1.00 88.62 102 LEU A CA 1
ATOM 717 C C . LEU A 1 102 ? 15.306 3.488 -8.929 1.00 88.62 102 LEU A C 1
ATOM 719 O O . LEU A 1 102 ? 16.041 3.277 -9.897 1.00 88.62 102 LEU A O 1
ATOM 723 N N . ARG A 1 103 ? 14.443 4.513 -8.910 1.00 86.81 103 ARG A N 1
ATOM 724 C CA . ARG A 1 103 ? 14.281 5.458 -10.029 1.00 86.81 103 ARG A CA 1
ATOM 725 C C . ARG A 1 103 ? 15.560 6.251 -10.301 1.00 86.81 103 ARG A C 1
ATOM 727 O O . ARG A 1 103 ? 15.897 6.475 -11.462 1.00 86.81 103 ARG A O 1
ATOM 734 N N . GLY A 1 104 ? 16.291 6.633 -9.256 1.00 88.69 104 GLY A N 1
ATOM 735 C CA . GLY A 1 104 ? 17.585 7.301 -9.361 1.00 88.69 104 GLY A CA 1
ATOM 736 C C . GLY A 1 104 ? 18.635 6.415 -10.028 1.00 88.69 104 GLY A C 1
ATOM 737 O O . GLY A 1 104 ? 19.242 6.833 -11.012 1.00 88.69 104 GLY A O 1
ATOM 738 N N . ALA A 1 105 ? 18.787 5.172 -9.568 1.00 85.25 105 ALA A N 1
ATOM 739 C CA . ALA A 1 105 ? 19.737 4.216 -10.137 1.00 85.25 105 ALA A CA 1
ATOM 740 C C . ALA A 1 105 ? 19.474 3.949 -11.628 1.00 85.25 105 ALA A C 1
ATOM 742 O O . ALA A 1 105 ? 20.403 3.886 -12.433 1.00 85.25 105 ALA A O 1
ATOM 743 N N . LEU A 1 106 ? 18.201 3.856 -12.016 1.00 82.25 106 LEU A N 1
ATOM 744 C CA . LEU A 1 106 ? 17.806 3.560 -13.392 1.00 82.25 106 LEU A CA 1
ATOM 745 C C . LEU A 1 106 ? 17.796 4.794 -14.301 1.00 82.25 106 LEU A C 1
ATOM 747 O O . LEU A 1 106 ? 17.942 4.649 -15.512 1.00 82.25 106 LEU A O 1
ATOM 751 N N . SER A 1 107 ? 17.722 6.005 -13.740 1.00 86.50 107 SER A N 1
ATOM 752 C CA . SER A 1 107 ? 17.807 7.257 -14.509 1.00 86.50 107 SER A CA 1
ATOM 753 C C . SER A 1 107 ? 19.132 7.426 -15.263 1.00 86.50 107 SER A C 1
ATOM 755 O O . SER A 1 107 ? 19.171 8.118 -16.278 1.00 86.50 107 SER A O 1
ATOM 757 N N . VAL A 1 108 ? 20.193 6.737 -14.822 1.00 84.88 108 VAL A N 1
ATOM 758 C CA . VAL A 1 108 ? 21.522 6.754 -15.452 1.00 84.88 108 VAL A CA 1
ATOM 759 C C . VAL A 1 108 ? 21.493 6.136 -16.857 1.00 84.88 108 VAL A C 1
ATOM 761 O O . VAL A 1 108 ? 22.265 6.533 -17.727 1.00 84.88 108 VAL A O 1
ATOM 764 N N . CYS A 1 109 ? 20.576 5.197 -17.117 1.00 88.00 109 CYS A N 1
ATOM 765 C CA . CYS A 1 109 ? 20.411 4.560 -18.419 1.00 88.00 109 CYS A CA 1
ATOM 766 C C . CYS A 1 109 ? 18.999 4.805 -18.961 1.00 88.00 109 CYS A C 1
ATOM 768 O O . CYS A 1 109 ? 18.028 4.224 -18.483 1.00 88.00 109 CYS A O 1
ATOM 770 N N . ARG A 1 110 ? 18.878 5.612 -20.025 1.00 90.50 110 ARG A N 1
ATOM 771 C CA . ARG A 1 110 ? 17.582 5.951 -20.645 1.00 90.50 110 ARG A CA 1
ATOM 772 C C . ARG A 1 110 ? 16.755 4.716 -21.016 1.00 90.50 110 ARG A C 1
ATOM 774 O O . ARG A 1 110 ? 15.548 4.720 -20.804 1.00 90.50 110 ARG A O 1
ATOM 781 N N . ALA A 1 111 ? 17.392 3.675 -21.550 1.00 89.62 111 ALA A N 1
ATOM 782 C CA . ALA A 1 111 ? 16.705 2.441 -21.926 1.00 89.62 111 ALA A CA 1
ATOM 783 C C . ALA A 1 111 ? 16.178 1.677 -20.698 1.00 89.62 111 ALA A C 1
ATOM 785 O O . ALA A 1 111 ? 15.056 1.182 -20.720 1.00 89.62 111 ALA A O 1
ATOM 786 N N . ALA A 1 112 ? 16.948 1.642 -19.607 1.00 88.50 112 ALA A N 1
ATOM 787 C CA . ALA A 1 112 ? 16.522 1.020 -18.357 1.00 88.50 112 ALA A CA 1
ATOM 788 C C . ALA A 1 112 ? 15.402 1.822 -17.672 1.00 88.50 112 ALA A C 1
ATOM 790 O O . ALA A 1 112 ? 14.446 1.236 -17.173 1.00 88.50 112 ALA A O 1
ATOM 791 N N . ALA A 1 113 ? 15.477 3.156 -17.704 1.00 90.31 113 ALA A N 1
ATOM 792 C CA . ALA A 1 113 ? 14.421 4.033 -17.206 1.00 90.31 113 ALA A CA 1
ATOM 793 C C . ALA A 1 113 ? 13.111 3.866 -17.991 1.00 90.31 113 ALA A C 1
ATOM 795 O O . ALA A 1 113 ? 12.041 3.812 -17.392 1.00 90.31 113 ALA A O 1
ATOM 796 N N . GLU A 1 114 ? 13.184 3.771 -19.320 1.00 91.69 114 GLU A N 1
ATOM 797 C CA . GLU A 1 114 ? 11.997 3.579 -20.158 1.00 91.69 114 GLU A CA 1
ATOM 798 C C . GLU A 1 114 ? 11.367 2.204 -19.945 1.00 91.69 114 GLU A C 1
ATOM 800 O O . GLU A 1 114 ? 10.147 2.082 -19.819 1.00 91.69 114 GLU A O 1
ATOM 805 N N . ARG A 1 115 ? 12.207 1.175 -19.808 1.00 91.38 115 ARG A N 1
ATOM 806 C CA . ARG A 1 115 ? 11.752 -0.160 -19.441 1.00 91.38 115 ARG A CA 1
ATOM 807 C C . ARG A 1 115 ? 11.067 -0.161 -18.079 1.00 91.38 115 ARG A C 1
ATOM 809 O O . ARG A 1 115 ? 9.951 -0.644 -17.975 1.00 91.38 115 ARG A O 1
ATOM 816 N N . LEU A 1 116 ? 11.678 0.442 -17.058 1.00 90.19 116 LEU A N 1
ATOM 817 C CA . LEU A 1 116 ? 11.069 0.544 -15.732 1.00 90.19 116 LEU A CA 1
ATOM 818 C C . LEU A 1 116 ? 9.690 1.211 -15.787 1.00 90.19 116 LEU A C 1
ATOM 820 O O . LEU A 1 116 ? 8.790 0.793 -15.081 1.00 90.19 116 LEU A O 1
ATOM 824 N N . ARG A 1 117 ? 9.488 2.235 -16.620 1.00 90.50 117 ARG A N 1
ATOM 825 C CA . ARG A 1 117 ? 8.180 2.907 -16.724 1.00 90.50 117 ARG A CA 1
ATOM 826 C C . ARG A 1 117 ? 7.090 2.058 -17.372 1.00 90.50 117 ARG A C 1
ATOM 828 O O . ARG A 1 117 ? 5.922 2.321 -17.118 1.00 90.50 117 ARG A O 1
ATOM 835 N N . SER A 1 118 ? 7.458 1.117 -18.236 1.00 93.38 118 SER A N 1
ATOM 836 C CA . SER A 1 118 ? 6.519 0.385 -19.096 1.00 93.38 118 SER A CA 1
ATOM 837 C C . SER A 1 118 ? 6.324 -1.081 -18.701 1.00 93.38 118 SER A C 1
ATOM 839 O O . SER A 1 118 ? 5.337 -1.692 -19.104 1.00 93.38 118 SER A O 1
ATOM 841 N N . ASP A 1 119 ? 7.242 -1.650 -17.920 1.00 95.44 119 ASP A N 1
ATOM 842 C CA . ASP A 1 119 ? 7.278 -3.070 -17.567 1.00 95.44 119 ASP A CA 1
ATOM 843 C C . ASP A 1 119 ? 6.449 -3.346 -16.292 1.00 95.44 119 ASP A C 1
ATOM 845 O O . ASP A 1 119 ? 6.938 -3.251 -15.166 1.00 95.44 119 ASP A O 1
ATOM 849 N N . GLU A 1 120 ? 5.160 -3.660 -16.461 1.00 95.69 120 GLU A N 1
ATOM 850 C CA . GLU A 1 120 ? 4.253 -4.013 -15.351 1.00 95.69 120 GLU A CA 1
ATOM 851 C C . GLU A 1 120 ? 4.662 -5.318 -14.643 1.00 95.69 120 GLU A C 1
ATOM 853 O O . GLU A 1 120 ? 4.496 -5.432 -13.429 1.00 95.69 120 GLU A O 1
ATOM 858 N N . GLU A 1 121 ? 5.252 -6.283 -15.360 1.00 95.88 121 GLU A N 1
ATOM 859 C CA . GLU A 1 121 ? 5.737 -7.539 -14.765 1.00 95.88 121 GLU A CA 1
ATOM 860 C C . GLU A 1 121 ? 6.899 -7.281 -13.796 1.00 95.88 121 GLU A C 1
ATOM 862 O O . GLU A 1 121 ? 6.998 -7.905 -12.735 1.00 95.88 121 GLU A O 1
ATOM 867 N N . LEU A 1 122 ? 7.767 -6.321 -14.128 1.00 95.06 122 LEU A N 1
ATOM 868 C CA . LEU A 1 122 ? 8.833 -5.860 -13.244 1.00 95.06 122 LEU A CA 1
ATOM 869 C C . LEU A 1 122 ? 8.271 -5.252 -11.949 1.00 95.06 122 LEU A C 1
ATOM 871 O O . LEU A 1 122 ? 8.723 -5.615 -10.860 1.00 95.06 122 LEU A O 1
ATOM 875 N N . TRP A 1 123 ? 7.270 -4.371 -12.035 1.00 96.12 123 TRP A N 1
ATOM 876 C CA . TRP A 1 123 ? 6.635 -3.779 -10.848 1.00 96.12 123 TRP A CA 1
ATOM 877 C C . TRP A 1 123 ? 5.856 -4.791 -10.013 1.00 96.12 123 TRP A C 1
ATOM 879 O O . TRP A 1 123 ? 5.866 -4.712 -8.780 1.00 96.12 123 TRP A O 1
ATOM 889 N N . GLN A 1 124 ? 5.221 -5.765 -10.661 1.00 96.94 124 GLN A N 1
ATOM 890 C CA . GLN A 1 124 ? 4.594 -6.898 -9.991 1.00 96.94 124 GLN A CA 1
ATOM 891 C C . GLN A 1 124 ? 5.628 -7.685 -9.184 1.00 96.94 124 GLN A C 1
ATOM 893 O O . GLN A 1 124 ? 5.444 -7.898 -7.983 1.00 96.94 124 GLN A O 1
ATOM 898 N N . ALA A 1 125 ? 6.749 -8.058 -9.808 1.00 96.75 125 ALA A N 1
ATOM 899 C CA . ALA A 1 125 ? 7.825 -8.785 -9.145 1.00 96.75 125 ALA A CA 1
ATOM 900 C C . ALA A 1 125 ? 8.424 -7.983 -7.974 1.00 96.75 125 ALA A C 1
ATOM 902 O O . ALA A 1 125 ? 8.628 -8.535 -6.893 1.00 96.75 125 ALA A O 1
ATOM 903 N N . LEU A 1 126 ? 8.640 -6.673 -8.139 1.00 96.12 126 LEU A N 1
ATOM 904 C CA . LEU A 1 126 ? 9.104 -5.794 -7.058 1.00 96.12 126 LEU A CA 1
ATOM 905 C C . LEU A 1 126 ? 8.098 -5.728 -5.899 1.00 96.12 126 LEU A C 1
ATOM 907 O O . LEU A 1 126 ? 8.485 -5.855 -4.736 1.00 96.12 126 LEU A O 1
ATOM 911 N N . SER A 1 127 ? 6.804 -5.599 -6.196 1.00 96.62 127 SER A N 1
ATOM 912 C CA . SER A 1 127 ? 5.742 -5.563 -5.181 1.00 96.62 127 SER A CA 1
ATOM 913 C C . SER A 1 127 ? 5.636 -6.881 -4.408 1.00 96.62 127 SER A C 1
ATOM 915 O O . SER A 1 127 ? 5.475 -6.890 -3.183 1.00 96.62 127 SER A O 1
ATOM 917 N N . GLN A 1 128 ? 5.779 -8.008 -5.107 1.00 96.44 128 GLN A N 1
ATOM 918 C CA . GLN A 1 128 ? 5.830 -9.343 -4.515 1.00 96.44 128 GLN A CA 1
ATOM 919 C C . GLN A 1 128 ? 7.061 -9.519 -3.614 1.00 96.44 128 GLN A C 1
ATOM 921 O O . GLN A 1 128 ? 6.934 -10.028 -2.499 1.00 96.44 128 GLN A O 1
ATOM 926 N N . LEU A 1 129 ? 8.239 -9.067 -4.055 1.00 96.12 129 LEU A N 1
ATOM 927 C CA . LEU A 1 129 ? 9.492 -9.202 -3.307 1.00 96.12 129 LEU A CA 1
ATOM 928 C C . LEU A 1 129 ? 9.529 -8.318 -2.052 1.00 96.12 129 LEU A C 1
ATOM 930 O O . LEU A 1 129 ? 9.851 -8.812 -0.970 1.00 96.12 129 LEU A O 1
ATOM 934 N N . HIS A 1 130 ? 9.182 -7.033 -2.171 1.00 95.50 130 HIS A N 1
ATOM 935 C CA . HIS A 1 130 ? 9.301 -6.074 -1.068 1.00 95.50 130 HIS A CA 1
ATOM 936 C C . HIS A 1 130 ? 8.133 -6.136 -0.081 1.00 95.50 130 HIS A C 1
ATOM 938 O O . HIS A 1 130 ? 8.349 -6.068 1.129 1.00 95.50 130 HIS A O 1
ATOM 944 N N . PHE A 1 131 ? 6.905 -6.305 -0.577 1.00 95.62 131 PHE A N 1
ATOM 945 C CA . PHE A 1 131 ? 5.690 -6.183 0.238 1.00 95.62 131 PHE A CA 1
ATOM 946 C C . PHE A 1 131 ? 4.894 -7.488 0.362 1.00 95.62 131 PHE A C 1
ATOM 948 O O . PHE A 1 131 ? 3.862 -7.517 1.037 1.00 95.62 131 PHE A O 1
ATOM 955 N N . ARG A 1 132 ? 5.362 -8.587 -0.254 1.00 95.50 132 ARG A N 1
ATOM 956 C CA . ARG A 1 132 ? 4.700 -9.908 -0.230 1.00 95.50 132 ARG A CA 1
ATOM 957 C C . ARG A 1 132 ? 3.248 -9.854 -0.715 1.00 95.50 132 ARG A C 1
ATOM 959 O O . ARG A 1 132 ? 2.367 -10.514 -0.162 1.00 95.50 132 ARG A O 1
ATOM 966 N N . VAL A 1 133 ? 2.979 -9.027 -1.721 1.00 96.06 133 VAL A N 1
ATOM 967 C CA . VAL A 1 133 ? 1.641 -8.873 -2.304 1.00 96.06 133 VAL A CA 1
ATOM 968 C C . VAL A 1 133 ? 1.424 -9.974 -3.331 1.00 96.06 133 VAL A C 1
ATOM 970 O O . VAL A 1 133 ? 2.075 -9.970 -4.364 1.00 96.06 133 VAL A O 1
ATOM 973 N N . SER A 1 134 ? 0.522 -10.917 -3.061 1.00 95.56 134 SER A N 1
ATOM 974 C CA . SER A 1 134 ? 0.106 -11.908 -4.060 1.00 95.56 134 SER A CA 1
ATOM 975 C C . SER A 1 134 ? -0.845 -11.304 -5.097 1.00 95.56 134 SER A C 1
ATOM 977 O O . SER A 1 134 ? -1.466 -10.270 -4.849 1.00 95.56 134 SER A O 1
ATOM 979 N N . ASP A 1 135 ? -1.033 -11.995 -6.220 1.00 96.12 135 ASP A N 1
ATOM 980 C CA . ASP A 1 135 ? -1.995 -11.589 -7.255 1.00 96.12 135 ASP A CA 1
ATOM 981 C C . ASP A 1 135 ? -3.433 -11.539 -6.710 1.00 96.12 135 ASP A C 1
ATOM 983 O O . ASP A 1 135 ? -4.175 -10.594 -6.973 1.00 96.12 135 ASP A O 1
ATOM 987 N N . ASP A 1 136 ? -3.805 -12.492 -5.848 1.00 95.50 136 ASP A N 1
ATOM 988 C CA . ASP A 1 136 ? -5.096 -12.481 -5.146 1.00 95.50 136 ASP A CA 1
ATOM 989 C C . ASP A 1 136 ? -5.245 -11.254 -4.236 1.00 95.50 136 ASP A C 1
ATOM 991 O O . ASP A 1 136 ? -6.335 -10.699 -4.090 1.00 95.50 136 ASP A O 1
ATOM 995 N N . ARG A 1 137 ? -4.147 -10.811 -3.605 1.00 93.56 137 ARG A N 1
ATOM 996 C CA . ARG A 1 137 ? -4.151 -9.607 -2.770 1.00 93.56 137 ARG A CA 1
ATOM 997 C C . ARG A 1 137 ? -4.252 -8.356 -3.632 1.00 93.56 137 ARG A C 1
ATOM 999 O O . ARG A 1 137 ? -4.938 -7.430 -3.219 1.00 93.56 137 ARG A O 1
ATOM 1006 N N . PHE A 1 138 ? -3.642 -8.333 -4.815 1.00 95.69 138 PHE A N 1
ATOM 1007 C CA . PHE A 1 138 ? -3.788 -7.235 -5.773 1.00 95.69 138 PHE A CA 1
ATOM 1008 C C . PHE A 1 138 ? -5.241 -7.055 -6.230 1.00 95.69 138 PHE A C 1
ATOM 1010 O O . PHE A 1 138 ? -5.736 -5.934 -6.250 1.00 95.69 138 PHE A O 1
ATOM 1017 N N . GLN A 1 139 ? -5.983 -8.145 -6.452 1.00 95.12 139 GLN A N 1
ATOM 1018 C CA . GLN A 1 139 ? -7.415 -8.081 -6.793 1.00 95.12 139 GLN A CA 1
ATOM 1019 C C . GLN A 1 139 ? -8.286 -7.411 -5.715 1.00 95.12 139 GLN A C 1
ATOM 1021 O O . GLN A 1 139 ? -9.404 -6.981 -5.998 1.00 95.12 139 GLN A O 1
ATOM 1026 N N . GLN A 1 140 ? -7.786 -7.281 -4.481 1.00 93.50 140 GLN A N 1
ATOM 1027 C CA . GLN A 1 140 ? -8.474 -6.556 -3.409 1.00 93.50 140 GLN A CA 1
ATOM 1028 C C . GLN A 1 140 ? -8.376 -5.033 -3.557 1.00 93.50 140 GLN A C 1
ATOM 1030 O O . GLN A 1 140 ? -9.022 -4.325 -2.791 1.00 93.50 140 GLN A O 1
ATOM 1035 N N . TRP A 1 141 ? -7.609 -4.528 -4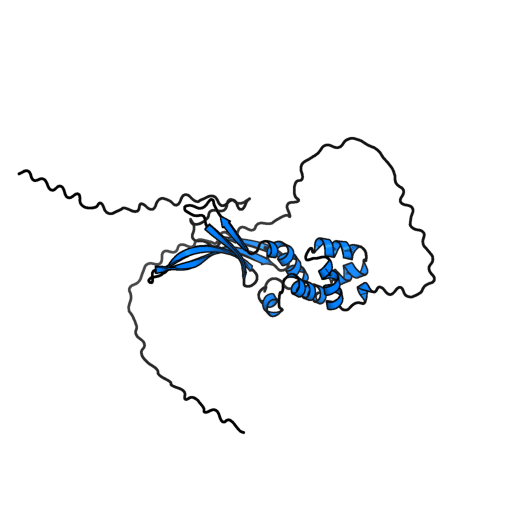.527 1.00 94.50 141 TRP A N 1
ATOM 1036 C CA . TRP A 1 141 ? -7.424 -3.108 -4.821 1.00 94.50 141 TRP A CA 1
ATOM 1037 C C . TRP A 1 141 ? -8.165 -2.711 -6.106 1.00 94.50 141 TRP A C 1
ATOM 1039 O O . TRP A 1 141 ? -7.536 -2.334 -7.089 1.00 94.50 141 TRP A O 1
ATOM 1049 N N . PRO A 1 142 ? -9.512 -2.735 -6.137 1.00 90.69 142 PRO A N 1
ATOM 1050 C CA . PRO A 1 142 ? -10.281 -2.572 -7.375 1.00 90.69 142 PRO A CA 1
ATOM 1051 C C . PRO A 1 142 ? -10.130 -1.196 -8.037 1.00 90.69 142 PRO A C 1
ATOM 1053 O O . PRO A 1 142 ? -10.582 -1.009 -9.161 1.00 90.69 142 PRO A O 1
ATOM 1056 N N . ARG A 1 143 ? -9.555 -0.217 -7.329 1.00 94.31 143 ARG A N 1
ATOM 1057 C CA . ARG A 1 143 ? -9.307 1.133 -7.843 1.00 94.31 143 ARG A CA 1
ATOM 1058 C C . ARG A 1 143 ? -7.900 1.316 -8.408 1.00 94.31 143 ARG A C 1
ATOM 1060 O O . ARG A 1 143 ? -7.685 2.308 -9.085 1.00 94.31 143 ARG A O 1
ATOM 1067 N N . ILE A 1 144 ? -6.968 0.399 -8.141 1.00 96.00 144 ILE A N 1
ATOM 1068 C CA . ILE A 1 144 ? -5.594 0.466 -8.646 1.00 96.00 144 ILE A CA 1
ATOM 1069 C C . ILE A 1 144 ? -5.445 -0.573 -9.754 1.00 96.00 144 ILE A C 1
ATOM 1071 O O . ILE A 1 144 ? -5.565 -1.768 -9.509 1.00 96.00 144 ILE A O 1
ATOM 1075 N N . SER A 1 145 ? -5.174 -0.117 -10.975 1.00 95.06 145 SER A N 1
ATOM 1076 C CA . SER A 1 145 ? -5.024 -0.989 -12.146 1.00 95.06 145 SER A CA 1
ATOM 1077 C C . SER A 1 145 ? -3.572 -1.278 -12.537 1.00 95.06 145 SER A C 1
ATOM 1079 O O . SER A 1 145 ? -3.352 -2.112 -13.409 1.00 95.06 145 SER A O 1
ATOM 1081 N N . SER A 1 146 ? -2.596 -0.597 -11.929 1.00 96.31 146 SER A N 1
ATOM 1082 C CA . SER A 1 146 ? -1.164 -0.714 -12.248 1.00 96.31 146 SER A CA 1
ATOM 1083 C C . SER A 1 146 ? -0.366 -1.155 -11.024 1.00 96.31 146 SER A C 1
ATOM 1085 O O . SER A 1 146 ? -0.553 -0.633 -9.919 1.00 96.31 146 SER A O 1
ATOM 1087 N N . TRP A 1 147 ? 0.563 -2.088 -11.224 1.00 97.06 147 TRP A N 1
ATOM 1088 C CA . TRP A 1 147 ? 1.496 -2.525 -10.191 1.00 97.06 147 TRP A CA 1
ATOM 1089 C C . TRP A 1 147 ? 2.486 -1.432 -9.806 1.00 97.06 147 TRP A C 1
ATOM 1091 O O . TRP A 1 147 ? 2.889 -1.375 -8.647 1.00 97.06 147 TRP A O 1
ATOM 1101 N N . ALA A 1 148 ? 2.844 -0.541 -10.734 1.00 95.56 148 ALA A N 1
ATOM 1102 C CA . ALA A 1 148 ? 3.710 0.599 -10.441 1.00 95.56 148 ALA A CA 1
ATOM 1103 C C . ALA A 1 148 ? 3.057 1.536 -9.415 1.00 95.56 148 ALA A C 1
ATOM 1105 O O . ALA A 1 148 ? 3.667 1.914 -8.417 1.00 95.56 148 ALA A O 1
ATOM 1106 N N . VAL A 1 149 ? 1.773 1.843 -9.624 1.00 96.31 149 VAL A N 1
ATOM 1107 C CA . VAL A 1 149 ? 0.991 2.678 -8.701 1.00 96.31 149 VAL A CA 1
ATOM 1108 C C . VAL A 1 149 ? 0.827 1.986 -7.350 1.00 96.31 149 VAL A C 1
ATOM 1110 O O . VAL A 1 149 ? 0.993 2.620 -6.308 1.00 96.31 149 VAL A O 1
ATOM 1113 N N . LEU A 1 150 ? 0.541 0.679 -7.343 1.00 96.88 150 LEU A N 1
ATOM 1114 C CA . LEU A 1 150 ? 0.463 -0.085 -6.098 1.00 96.88 150 LEU A CA 1
ATOM 1115 C C . LEU A 1 150 ? 1.788 -0.042 -5.328 1.00 96.88 150 LEU A C 1
ATOM 1117 O O . LEU A 1 150 ? 1.775 0.162 -4.115 1.00 96.88 150 LEU A O 1
ATOM 1121 N N . TYR A 1 151 ? 2.914 -0.233 -6.019 1.00 96.44 151 TYR A N 1
ATOM 1122 C CA . TYR A 1 151 ? 4.240 -0.183 -5.415 1.00 96.44 151 TYR A CA 1
ATOM 1123 C C . TYR A 1 151 ? 4.471 1.162 -4.721 1.00 96.44 151 TYR A C 1
ATOM 1125 O O . TYR A 1 151 ? 4.846 1.180 -3.552 1.00 96.44 151 TYR A O 1
ATOM 1133 N N . ASP A 1 152 ? 4.171 2.273 -5.399 1.00 95.38 152 ASP A N 1
ATOM 1134 C CA . ASP A 1 152 ? 4.323 3.625 -4.851 1.00 95.38 152 ASP A CA 1
ATOM 1135 C C . ASP A 1 152 ? 3.445 3.849 -3.604 1.00 95.38 152 ASP A C 1
ATOM 1137 O O . ASP A 1 152 ? 3.893 4.420 -2.603 1.00 95.38 152 ASP A O 1
ATOM 1141 N N . VAL A 1 153 ? 2.202 3.352 -3.620 1.00 96.44 153 VAL A N 1
ATOM 1142 C CA . VAL A 1 153 ? 1.307 3.402 -2.453 1.00 96.44 153 VAL A CA 1
ATOM 1143 C C . VAL A 1 153 ? 1.888 2.596 -1.290 1.00 96.44 153 VAL A C 1
ATOM 1145 O O . VAL A 1 153 ? 1.939 3.084 -0.159 1.00 96.44 153 VAL A O 1
ATOM 1148 N N . LEU A 1 154 ? 2.341 1.369 -1.539 1.00 96.75 154 LEU A N 1
ATOM 1149 C CA . LEU A 1 154 ? 2.892 0.500 -0.500 1.00 96.75 154 LEU A CA 1
ATOM 1150 C C . LEU A 1 154 ? 4.206 1.040 0.060 1.00 96.75 154 LEU A C 1
ATOM 1152 O O . LEU A 1 154 ? 4.387 1.036 1.273 1.00 96.75 154 LEU A O 1
ATOM 1156 N N . GLU A 1 155 ? 5.083 1.573 -0.784 1.00 95.62 155 GLU A N 1
ATOM 1157 C CA . GLU A 1 155 ? 6.318 2.232 -0.365 1.00 95.62 155 GLU A CA 1
ATOM 1158 C C . GLU A 1 155 ? 6.031 3.351 0.643 1.00 95.62 155 GLU A C 1
ATOM 1160 O O . GLU A 1 155 ? 6.683 3.451 1.685 1.00 95.62 155 GLU A O 1
ATOM 1165 N N . GLN A 1 156 ? 5.016 4.171 0.368 1.00 94.75 156 GLN A N 1
ATOM 1166 C CA . GLN A 1 156 ? 4.677 5.300 1.224 1.00 94.75 156 GLN A CA 1
ATOM 1167 C C . GLN A 1 156 ? 3.956 4.888 2.520 1.00 94.75 156 GLN A C 1
ATOM 1169 O O . GLN A 1 156 ? 4.141 5.535 3.559 1.00 94.75 156 GLN A O 1
ATOM 1174 N N . TRP A 1 157 ? 3.102 3.862 2.471 1.00 95.75 157 TRP A N 1
ATOM 1175 C CA . TRP A 1 157 ? 2.137 3.568 3.538 1.00 95.75 157 TRP A CA 1
ATOM 1176 C C . TRP A 1 157 ? 2.401 2.274 4.308 1.00 95.75 157 TRP A C 1
ATOM 1178 O O . TRP A 1 157 ? 2.052 2.218 5.484 1.00 95.75 157 TRP A O 1
ATOM 1188 N N . ALA A 1 158 ? 3.058 1.269 3.728 1.00 95.69 158 ALA A N 1
ATOM 1189 C CA . ALA A 1 158 ? 3.387 0.029 4.439 1.00 95.69 158 ALA A CA 1
ATOM 1190 C C . ALA A 1 158 ? 4.286 0.259 5.671 1.00 95.69 158 ALA A C 1
ATOM 1192 O O . ALA A 1 158 ? 4.013 -0.333 6.714 1.00 95.69 158 ALA A O 1
ATOM 1193 N N . PRO A 1 159 ? 5.280 1.177 5.654 1.00 95.06 159 PRO A N 1
ATOM 1194 C CA . PRO A 1 159 ? 6.054 1.500 6.858 1.00 95.06 159 PRO A CA 1
ATOM 1195 C C . PRO A 1 159 ? 5.228 2.108 8.003 1.00 95.06 159 PRO A C 1
ATOM 1197 O O . PRO A 1 159 ? 5.731 2.240 9.117 1.00 95.06 159 PRO A O 1
ATOM 1200 N N . ARG A 1 160 ? 3.986 2.527 7.729 1.00 95.44 160 ARG A N 1
ATOM 1201 C CA . ARG A 1 160 ? 3.049 3.079 8.715 1.00 95.44 160 ARG A CA 1
ATOM 1202 C C . ARG A 1 160 ? 2.103 2.020 9.281 1.00 95.44 160 ARG A C 1
ATOM 1204 O O . ARG A 1 160 ? 1.240 2.365 10.079 1.00 95.44 160 ARG A O 1
ATOM 1211 N N . GLU A 1 161 ? 2.200 0.763 8.854 1.00 95.88 161 GLU A N 1
ATOM 1212 C CA . GLU A 1 161 ? 1.456 -0.321 9.491 1.00 95.88 161 GLU A CA 1
ATOM 1213 C C . GLU A 1 161 ? 2.028 -0.616 10.880 1.00 95.88 161 GLU A C 1
ATOM 1215 O O . GLU A 1 161 ? 3.237 -0.560 11.109 1.00 95.88 161 GLU A O 1
ATOM 1220 N N . GLY A 1 162 ? 1.155 -0.975 11.816 1.00 96.31 162 GLY A N 1
ATOM 1221 C CA . GLY A 1 162 ? 1.560 -1.378 13.155 1.00 96.31 162 GLY A CA 1
ATOM 1222 C C . GLY A 1 162 ? 0.653 -0.849 14.251 1.00 96.31 162 GLY A C 1
ATOM 1223 O O . GLY A 1 162 ? -0.428 -0.312 14.008 1.00 96.31 162 GLY A O 1
ATOM 1224 N N . PHE A 1 163 ? 1.110 -1.038 15.484 1.00 95.94 163 PHE A N 1
ATOM 1225 C CA . PHE A 1 163 ? 0.415 -0.587 16.680 1.00 95.94 163 PHE A CA 1
ATOM 1226 C C . PHE A 1 163 ? 0.991 0.740 17.163 1.00 95.94 163 PHE A C 1
ATOM 1228 O O . PHE A 1 163 ? 2.197 0.883 17.352 1.00 95.94 163 PHE A O 1
ATOM 1235 N N . TYR A 1 164 ? 0.098 1.681 17.426 1.00 93.81 164 TYR A N 1
ATOM 1236 C CA . TYR A 1 164 ? 0.393 3.022 17.892 1.00 93.81 164 TYR A CA 1
ATOM 1237 C C . TYR A 1 164 ? -0.339 3.253 19.204 1.00 93.81 164 TYR A C 1
ATOM 1239 O O . TYR A 1 164 ? -1.535 3.000 19.324 1.00 93.81 164 TYR A O 1
ATOM 1247 N N . HIS A 1 165 ? 0.383 3.736 20.205 1.00 89.38 165 HIS A N 1
ATOM 1248 C CA . HIS A 1 165 ? -0.210 4.120 21.476 1.00 89.38 165 HIS A CA 1
ATOM 1249 C C . HIS A 1 165 ? -0.540 5.614 21.452 1.00 89.38 165 HIS A C 1
ATOM 1251 O O . HIS A 1 165 ? 0.314 6.434 21.118 1.00 89.38 165 HIS A O 1
ATOM 1257 N N . LEU A 1 166 ? -1.774 5.961 21.816 1.00 87.38 166 LEU A N 1
ATOM 1258 C CA . LEU A 1 166 ? -2.281 7.328 21.870 1.00 87.38 166 LEU A CA 1
ATOM 1259 C C . LEU A 1 166 ? -2.413 7.763 23.338 1.00 87.38 166 LEU A C 1
ATOM 1261 O O . LEU A 1 166 ? -3.494 7.639 23.918 1.00 87.38 166 LEU A O 1
ATOM 1265 N N . PRO A 1 167 ? -1.341 8.281 23.968 1.00 82.19 167 PRO A N 1
ATOM 1266 C CA . PRO A 1 167 ? -1.300 8.516 25.415 1.00 82.19 167 PRO A CA 1
ATOM 1267 C C . PRO A 1 167 ? -2.239 9.631 25.890 1.00 82.19 167 PRO A C 1
ATOM 1269 O O . PRO A 1 167 ? -2.560 9.702 27.070 1.00 82.19 167 PRO A O 1
ATOM 1272 N N . GLN A 1 168 ? -2.684 10.507 24.987 1.00 78.81 168 GLN A N 1
ATOM 1273 C CA . GLN A 1 168 ? -3.505 11.681 25.311 1.00 78.81 168 GLN A CA 1
ATOM 1274 C C . GLN A 1 168 ? -4.997 11.357 25.494 1.00 78.81 168 GLN A C 1
ATOM 1276 O O . GLN A 1 168 ? -5.808 12.256 25.692 1.00 78.81 168 GLN A O 1
ATOM 1281 N N . THR A 1 169 ? -5.376 10.081 25.428 1.00 74.00 169 THR A N 1
ATOM 1282 C CA . THR A 1 169 ? -6.771 9.646 25.552 1.00 74.00 169 THR A CA 1
ATOM 1283 C C . THR A 1 169 ? -6.992 9.024 26.930 1.00 74.00 169 THR A C 1
ATOM 1285 O O . THR A 1 169 ? -6.358 8.041 27.309 1.00 74.00 169 THR A O 1
ATOM 1288 N N . ALA A 1 170 ? -7.842 9.648 27.742 1.00 58.06 170 ALA A N 1
ATOM 1289 C CA . ALA A 1 170 ? -8.090 9.209 29.112 1.00 58.06 170 ALA A CA 1
ATOM 1290 C C . ALA A 1 170 ? -8.987 7.954 29.146 1.00 58.06 170 ALA A C 1
ATOM 1292 O O . ALA A 1 170 ? -9.874 7.826 28.299 1.00 58.06 170 ALA A O 1
ATOM 1293 N N . PRO A 1 171 ? -8.832 7.050 30.136 1.00 61.19 171 PRO A N 1
ATOM 1294 C CA . PRO A 1 171 ? -7.890 7.095 31.264 1.00 61.19 171 PRO A CA 1
ATOM 1295 C C . PRO A 1 171 ? -6.583 6.287 31.093 1.00 61.19 171 PRO A C 1
ATOM 1297 O O . PRO A 1 171 ? -5.701 6.418 31.937 1.00 61.19 171 PRO A O 1
ATOM 1300 N N . TRP A 1 172 ? -6.423 5.469 30.044 1.00 71.50 172 TRP A N 1
ATOM 1301 C CA . TRP A 1 172 ? -5.255 4.570 29.880 1.00 71.50 172 TRP A CA 1
ATOM 1302 C C . TRP A 1 172 ? -4.575 4.647 28.509 1.00 71.50 172 TRP A C 1
ATOM 1304 O O . TRP A 1 172 ? -3.775 3.776 28.172 1.00 71.50 172 TRP A O 1
ATOM 1314 N N . GLY A 1 173 ? -4.893 5.665 27.715 1.00 80.12 173 GLY A N 1
ATOM 1315 C CA . GLY A 1 173 ? -4.549 5.701 26.305 1.00 80.12 173 GLY A CA 1
ATOM 1316 C C . GLY A 1 173 ? -5.455 4.803 25.462 1.00 80.12 173 GLY A C 1
ATOM 1317 O O . GLY A 1 173 ? -6.194 3.949 25.959 1.00 80.12 173 GLY A O 1
ATOM 1318 N N . ILE A 1 174 ? -5.384 5.005 24.153 1.00 86.38 174 ILE A N 1
ATOM 1319 C CA . ILE A 1 174 ? -6.051 4.199 23.139 1.00 86.38 174 ILE A CA 1
ATOM 1320 C C . ILE A 1 174 ? -4.962 3.523 22.315 1.00 86.38 174 ILE A C 1
ATOM 1322 O O . ILE A 1 174 ? -3.956 4.141 21.960 1.00 86.38 174 ILE A O 1
ATOM 1326 N N . LEU A 1 175 ? -5.160 2.244 22.008 1.00 92.38 175 LEU A N 1
ATOM 1327 C CA . LEU A 1 175 ? -4.304 1.522 21.081 1.00 92.38 175 LEU A CA 1
ATOM 1328 C C . LEU A 1 175 ? -4.904 1.641 19.676 1.00 92.38 175 LEU A C 1
ATOM 1330 O O . LEU A 1 175 ? -6.048 1.261 19.456 1.00 92.38 175 LEU A O 1
ATOM 1334 N N . LEU A 1 176 ? -4.140 2.186 18.739 1.00 93.44 176 LEU A N 1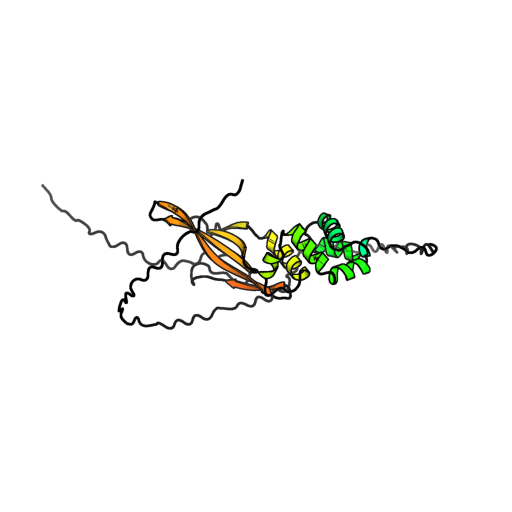
ATOM 1335 C CA . LEU A 1 176 ? -4.503 2.328 17.333 1.00 93.44 176 LEU A CA 1
ATOM 1336 C C . LEU A 1 176 ? -3.717 1.304 16.514 1.00 93.44 176 LEU A C 1
ATOM 1338 O O . LEU A 1 176 ? -2.496 1.240 16.606 1.00 93.44 176 LEU A O 1
ATOM 1342 N N . LEU A 1 177 ? -4.404 0.516 15.702 1.00 96.00 177 LEU A N 1
ATOM 1343 C CA . LEU A 1 177 ? -3.807 -0.392 14.731 1.00 96.00 177 LEU A CA 1
ATOM 1344 C C . LEU A 1 177 ? -3.963 0.208 13.338 1.00 96.00 177 LEU A C 1
ATOM 1346 O O . LEU A 1 177 ? -5.084 0.391 12.878 1.00 96.00 177 LEU A O 1
ATOM 1350 N N . LEU A 1 178 ? -2.853 0.486 12.664 1.00 96.94 178 LEU A N 1
ATOM 1351 C CA . LEU A 1 178 ? -2.842 0.868 11.255 1.00 96.94 178 LEU A CA 1
ATOM 1352 C C . LEU A 1 178 ? -2.491 -0.353 10.404 1.00 96.94 178 LEU A C 1
ATOM 1354 O O . LEU A 1 178 ? -1.519 -1.049 10.705 1.00 96.94 178 LEU A O 1
ATOM 1358 N N . ARG A 1 179 ? -3.280 -0.635 9.365 1.00 96.88 179 ARG A N 1
ATOM 1359 C CA . ARG A 1 179 ? -3.069 -1.794 8.485 1.00 96.88 179 ARG A CA 1
ATOM 1360 C C . ARG A 1 179 ? -3.715 -1.629 7.117 1.00 96.88 179 ARG A C 1
ATOM 1362 O O . ARG A 1 179 ? -4.719 -0.938 6.970 1.00 96.88 179 ARG A O 1
ATOM 1369 N N . PHE A 1 180 ? -3.208 -2.362 6.139 1.00 96.31 180 PHE A N 1
ATOM 1370 C CA . PHE A 1 180 ? -3.895 -2.614 4.885 1.00 96.31 180 PHE A CA 1
ATOM 1371 C C . PHE A 1 180 ? -4.926 -3.732 5.035 1.00 96.31 180 PHE A C 1
ATOM 1373 O O . PHE A 1 180 ? -4.591 -4.861 5.398 1.00 96.31 180 PHE A O 1
ATOM 1380 N N . ASP A 1 181 ? -6.176 -3.435 4.691 1.00 94.94 181 ASP A N 1
ATOM 1381 C CA . ASP A 1 181 ? -7.290 -4.383 4.703 1.00 94.94 181 ASP A CA 1
ATOM 1382 C C . ASP A 1 181 ? -8.168 -4.167 3.467 1.00 94.94 181 ASP A C 1
ATOM 1384 O O . ASP A 1 181 ? -8.680 -3.073 3.263 1.00 94.94 181 ASP A O 1
ATOM 1388 N N . GLY A 1 182 ? -8.337 -5.182 2.615 1.00 92.25 182 GLY A N 1
ATOM 1389 C CA . GLY A 1 182 ? -9.228 -5.099 1.448 1.00 92.25 182 GLY A CA 1
ATOM 1390 C C . GLY A 1 182 ? -8.967 -3.902 0.521 1.00 92.25 182 GLY A C 1
ATOM 1391 O O . GLY A 1 182 ? -9.908 -3.205 0.147 1.00 92.25 182 GLY A O 1
ATOM 1392 N N . GLY A 1 183 ? -7.696 -3.609 0.230 1.00 92.81 183 GLY A N 1
ATOM 1393 C CA . GLY A 1 183 ? -7.290 -2.523 -0.672 1.00 92.81 183 GLY A CA 1
ATOM 1394 C C . GLY A 1 183 ? -7.461 -1.097 -0.140 1.00 92.81 183 GLY A C 1
ATOM 1395 O O . GLY A 1 183 ? -7.383 -0.137 -0.905 1.00 92.81 183 GLY A O 1
ATOM 1396 N N . ARG A 1 184 ? -7.703 -0.939 1.164 1.00 95.31 184 ARG A N 1
ATOM 1397 C CA . ARG A 1 184 ? -7.681 0.351 1.868 1.00 95.31 184 ARG A CA 1
ATOM 1398 C C . ARG A 1 184 ? -6.662 0.318 2.999 1.00 95.31 184 ARG A C 1
ATOM 1400 O O . ARG A 1 184 ? -6.353 -0.749 3.528 1.00 95.31 184 ARG A O 1
ATOM 1407 N N . PHE A 1 185 ? -6.167 1.487 3.383 1.00 96.38 185 PHE A N 1
ATOM 1408 C CA . PHE A 1 185 ? -5.377 1.655 4.597 1.00 96.38 185 PHE A CA 1
ATOM 1409 C C . PHE A 1 185 ? -6.318 2.072 5.729 1.00 96.38 185 PHE A C 1
ATOM 1411 O O . PHE A 1 185 ? -6.903 3.155 5.696 1.00 96.38 185 PHE A O 1
ATOM 1418 N N . ALA A 1 186 ? -6.527 1.177 6.685 1.00 96.25 186 ALA A N 1
ATOM 1419 C CA . ALA A 1 186 ? -7.465 1.334 7.783 1.00 96.25 186 ALA A CA 1
ATOM 1420 C C . ALA A 1 186 ? -6.728 1.638 9.091 1.00 96.25 186 ALA A C 1
ATOM 1422 O O . ALA A 1 186 ? -5.621 1.151 9.329 1.00 96.25 186 ALA A O 1
ATOM 1423 N N . GLY A 1 187 ? -7.363 2.437 9.943 1.00 96.06 187 GLY A N 1
ATOM 1424 C CA . GLY A 1 187 ? -6.966 2.650 11.325 1.00 96.06 187 GLY A CA 1
ATOM 1425 C C . GLY A 1 187 ? -8.067 2.176 12.258 1.00 96.06 187 GLY A C 1
ATOM 1426 O O . GLY A 1 187 ? -9.162 2.728 12.242 1.00 96.06 187 GLY A O 1
ATOM 1427 N N . ASP A 1 188 ? -7.765 1.177 13.076 1.00 95.12 188 ASP A N 1
ATOM 1428 C CA . ASP A 1 188 ? -8.675 0.541 14.021 1.00 95.12 188 ASP A CA 1
ATOM 1429 C C . ASP A 1 188 ? -8.309 0.948 15.453 1.00 95.12 188 ASP A C 1
ATOM 1431 O O . ASP A 1 188 ? -7.185 0.725 15.902 1.00 95.12 188 ASP A O 1
ATOM 1435 N N . VAL A 1 189 ? -9.251 1.513 16.206 1.00 93.00 189 VAL A N 1
ATOM 1436 C CA . VAL A 1 189 ? -9.084 1.722 17.650 1.00 93.00 189 VAL A CA 1
ATOM 1437 C C . VAL A 1 189 ? -9.433 0.439 18.382 1.00 93.00 189 VAL A C 1
ATOM 1439 O O . VAL A 1 189 ? -10.502 -0.122 18.169 1.00 93.00 189 VAL A O 1
ATOM 1442 N N . LEU A 1 190 ? -8.530 -0.007 19.249 1.00 92.00 190 LEU A N 1
ATOM 1443 C CA . LEU A 1 190 ? -8.627 -1.224 20.043 1.00 92.00 190 LEU A CA 1
ATOM 1444 C C . LEU A 1 190 ? -8.922 -0.877 21.500 1.00 92.00 190 LEU A C 1
ATOM 1446 O O . LEU A 1 190 ? -8.209 -0.078 22.112 1.00 92.00 190 LEU A O 1
ATOM 1450 N N . TRP A 1 191 ? -9.926 -1.529 22.085 1.00 87.81 191 TRP A N 1
ATOM 1451 C CA . TRP A 1 191 ? -10.235 -1.396 23.508 1.00 87.81 191 TRP A CA 1
ATOM 1452 C C . TRP A 1 191 ? -10.531 -2.745 24.162 1.00 87.81 191 TRP A C 1
ATOM 1454 O O . TRP A 1 191 ? -11.123 -3.636 23.544 1.00 87.81 191 TRP A O 1
ATOM 1464 N N . PRO A 1 192 ? -10.148 -2.914 25.438 1.00 89.69 192 PRO A N 1
ATOM 1465 C CA . PRO A 1 192 ? -10.476 -4.110 26.187 1.00 89.69 192 PRO A CA 1
ATOM 1466 C C . PRO A 1 192 ? -11.956 -4.104 26.584 1.00 89.69 192 PRO A C 1
ATOM 1468 O O . PRO A 1 192 ? -12.480 -3.133 27.128 1.00 89.69 192 PRO A O 1
ATOM 1471 N N . ARG A 1 193 ? -12.622 -5.237 26.392 1.00 88.50 193 ARG A N 1
ATOM 1472 C CA . ARG A 1 193 ? -13.958 -5.523 26.904 1.00 88.50 193 ARG A CA 1
ATOM 1473 C C . ARG A 1 193 ? -13.938 -6.846 27.652 1.00 88.50 193 ARG A C 1
ATOM 1475 O O . ARG A 1 193 ? -13.459 -7.857 27.142 1.00 88.50 193 ARG A O 1
ATOM 1482 N N . LYS A 1 194 ? -14.477 -6.843 28.869 1.00 93.06 194 LYS A N 1
ATOM 1483 C CA . LYS A 1 194 ? -14.733 -8.081 29.609 1.00 93.06 194 LYS A CA 1
ATOM 1484 C C . LYS A 1 194 ? -15.974 -8.751 29.030 1.00 93.06 194 LYS A C 1
ATOM 1486 O O . LYS A 1 194 ? -17.019 -8.111 28.914 1.00 93.06 194 LYS A O 1
ATOM 1491 N N . ASP A 1 195 ? -15.851 -10.016 28.652 1.00 93.75 195 ASP A N 1
ATOM 1492 C CA . ASP A 1 195 ? -17.004 -10.827 28.280 1.00 93.75 195 ASP A CA 1
ATOM 1493 C C . ASP A 1 195 ? -17.759 -11.329 29.527 1.00 93.75 195 ASP A C 1
ATOM 1495 O O . ASP A 1 195 ? -17.367 -11.077 30.669 1.00 93.75 195 ASP A O 1
ATOM 1499 N N . THR A 1 196 ? -18.867 -12.043 29.317 1.00 94.00 196 THR A N 1
ATOM 1500 C CA . THR A 1 196 ? -19.706 -12.576 30.405 1.00 94.00 196 THR A CA 1
ATOM 1501 C C . THR A 1 196 ? -18.995 -13.612 31.277 1.00 94.00 196 THR A C 1
ATOM 1503 O O . THR A 1 196 ? -19.484 -13.924 32.357 1.00 94.00 196 THR A O 1
ATOM 1506 N N . THR A 1 197 ? -17.861 -14.156 30.826 1.00 95.19 197 THR A N 1
ATOM 1507 C CA . THR A 1 197 ? -17.033 -15.104 31.589 1.00 95.19 197 THR A CA 1
ATOM 1508 C C . THR A 1 197 ? -15.953 -14.402 32.414 1.00 95.19 197 THR A C 1
ATOM 1510 O O . THR A 1 197 ? -15.250 -15.047 33.185 1.00 95.19 197 THR A O 1
ATOM 1513 N N . GLY A 1 198 ? -15.819 -13.079 32.265 1.00 93.00 198 GLY A N 1
ATOM 1514 C CA . GLY A 1 198 ? -14.757 -12.284 32.876 1.00 93.00 198 GLY A CA 1
ATOM 1515 C C . GLY A 1 198 ? -13.453 -12.264 32.072 1.00 93.00 198 GLY A C 1
ATOM 1516 O O . GLY A 1 198 ? -12.516 -11.577 32.481 1.00 93.00 198 GLY A O 1
ATOM 1517 N N . ALA A 1 199 ? -13.383 -12.956 30.928 1.00 93.25 199 ALA A N 1
ATOM 1518 C CA . ALA A 1 199 ? -12.222 -12.916 30.047 1.00 93.25 199 ALA A CA 1
ATOM 1519 C C . ALA A 1 199 ? -12.150 -11.568 29.314 1.00 93.25 199 ALA A C 1
ATOM 1521 O O . ALA A 1 199 ? -13.161 -11.034 28.850 1.00 93.25 199 ALA A O 1
ATOM 1522 N N . VAL A 1 200 ? -10.945 -11.005 29.207 1.00 90.81 200 VAL A N 1
ATOM 1523 C CA . VAL A 1 200 ? -10.708 -9.752 28.480 1.00 90.81 200 VAL A CA 1
ATOM 1524 C C . VAL A 1 200 ? -10.506 -10.069 27.002 1.00 90.81 200 VAL A C 1
ATOM 1526 O O . VAL A 1 200 ? -9.606 -10.825 26.644 1.00 90.81 200 VAL A O 1
ATOM 1529 N N . ARG A 1 201 ? -11.333 -9.476 26.140 1.00 93.00 201 ARG A N 1
ATOM 1530 C CA . ARG A 1 201 ? -11.183 -9.499 24.680 1.00 93.00 201 ARG A CA 1
ATOM 1531 C C . ARG A 1 201 ? -10.949 -8.085 24.177 1.00 93.00 201 ARG A C 1
ATOM 1533 O O . ARG A 1 201 ? -11.476 -7.142 24.755 1.00 93.00 201 ARG A O 1
ATOM 1540 N N . PHE A 1 202 ? -10.191 -7.942 23.099 1.00 89.81 202 PHE A N 1
ATOM 1541 C CA . PHE A 1 202 ? -10.059 -6.657 22.424 1.00 89.81 202 PHE A CA 1
ATOM 1542 C C . PHE A 1 202 ? -11.118 -6.555 21.336 1.00 89.81 202 PHE A C 1
ATOM 1544 O O . PHE A 1 202 ? -11.151 -7.365 20.409 1.00 89.81 202 PHE A O 1
ATOM 1551 N N . GLU A 1 203 ? -11.999 -5.576 21.480 1.00 91.69 203 GLU A N 1
ATOM 1552 C CA . GLU A 1 203 ? -12.856 -5.137 20.387 1.00 91.69 203 GLU A CA 1
ATOM 1553 C C . GLU A 1 203 ? -12.114 -4.060 19.600 1.00 91.69 203 GLU A C 1
ATOM 1555 O O . GLU A 1 203 ? -11.254 -3.363 20.145 1.00 91.69 203 GLU A O 1
ATOM 1560 N N . HIS A 1 204 ? -12.425 -3.958 18.312 1.00 92.94 204 HIS A N 1
ATOM 1561 C CA . HIS A 1 204 ? -11.909 -2.900 17.461 1.00 92.94 204 HIS A CA 1
ATOM 1562 C C . HIS A 1 204 ? -13.049 -2.156 16.785 1.00 92.94 204 HIS A C 1
ATOM 1564 O O . HIS A 1 204 ? -14.114 -2.718 16.521 1.00 92.94 204 HIS A O 1
ATOM 1570 N N . THR A 1 205 ? -12.823 -0.885 16.488 1.00 92.75 205 THR A N 1
ATOM 1571 C CA . THR A 1 205 ? -13.664 -0.120 15.571 1.00 92.75 205 THR A CA 1
ATOM 1572 C C . THR A 1 205 ? -12.789 0.699 14.656 1.00 92.75 205 THR A C 1
ATOM 1574 O O . THR A 1 205 ? -11.885 1.397 15.112 1.00 92.75 205 THR A O 1
ATOM 1577 N N . GLU A 1 206 ? -13.084 0.593 13.367 1.00 93.50 206 GLU A N 1
ATOM 1578 C CA . GLU A 1 206 ? -12.437 1.369 12.321 1.00 93.50 206 GLU A CA 1
ATOM 1579 C C . GLU A 1 206 ? -12.754 2.852 12.546 1.00 93.50 206 GLU A C 1
ATOM 1581 O O . GLU A 1 206 ? -13.922 3.248 12.582 1.00 93.50 206 GLU A O 1
ATOM 1586 N N . VAL A 1 207 ? -11.708 3.655 12.741 1.00 92.88 207 VAL A N 1
ATOM 1587 C CA . VAL A 1 207 ? -11.789 5.107 12.947 1.00 92.88 207 VAL A CA 1
ATOM 1588 C C . VAL A 1 207 ? -11.268 5.920 11.767 1.00 92.88 207 VAL A C 1
ATOM 1590 O O . VAL A 1 207 ? -11.617 7.086 11.593 1.00 92.88 207 VAL A O 1
ATOM 1593 N N . LEU A 1 208 ? -10.424 5.300 10.949 1.00 94.06 208 LEU A N 1
ATOM 1594 C CA . LEU A 1 208 ? -9.781 5.900 9.793 1.00 94.06 208 LEU A CA 1
ATOM 1595 C C . LEU A 1 208 ? -9.855 4.915 8.636 1.00 94.06 208 LEU A C 1
ATOM 1597 O O . LEU A 1 208 ? -9.548 3.737 8.787 1.00 94.06 208 LEU A O 1
ATOM 1601 N N . GLN A 1 209 ? -10.189 5.430 7.468 1.00 95.19 209 GLN A N 1
ATOM 1602 C CA . GLN A 1 209 ? -10.121 4.711 6.214 1.00 95.19 209 GLN A CA 1
ATOM 1603 C C . GLN A 1 209 ? -9.483 5.628 5.177 1.00 95.19 209 GLN A C 1
ATOM 1605 O O . GLN A 1 209 ? -9.931 6.751 4.968 1.00 95.19 209 GLN A O 1
ATOM 1610 N N . ILE A 1 210 ? -8.447 5.141 4.507 1.00 95.50 210 ILE A N 1
ATOM 1611 C CA . ILE A 1 210 ? -7.813 5.809 3.376 1.00 95.50 210 ILE A CA 1
ATOM 1612 C C . ILE A 1 210 ? -7.945 4.889 2.175 1.00 95.50 210 ILE A C 1
ATOM 1614 O O . ILE A 1 210 ? -7.492 3.741 2.193 1.00 95.50 210 ILE A O 1
ATOM 1618 N N . VAL A 1 211 ? -8.600 5.393 1.138 1.00 96.00 211 VAL A N 1
ATOM 1619 C CA . VAL A 1 211 ? -8.786 4.687 -0.124 1.00 96.00 211 VAL A CA 1
ATOM 1620 C C . VAL A 1 211 ? -7.935 5.358 -1.187 1.00 96.00 211 VAL A C 1
ATOM 1622 O O . VAL A 1 211 ? -7.896 6.583 -1.268 1.00 96.00 211 VAL A O 1
ATOM 1625 N N . PHE A 1 212 ? -7.272 4.551 -2.004 1.00 96.12 212 PHE A N 1
ATOM 1626 C CA . PHE A 1 212 ? -6.419 5.016 -3.090 1.00 96.12 212 PHE A CA 1
ATOM 1627 C C . PHE A 1 212 ? -7.157 4.870 -4.419 1.00 96.12 212 PHE A C 1
ATOM 1629 O O . PHE A 1 212 ? -7.906 3.907 -4.608 1.00 96.12 212 PHE A O 1
ATOM 1636 N N . ASP A 1 213 ? -7.000 5.841 -5.310 1.00 95.56 213 ASP A N 1
ATOM 1637 C CA . ASP A 1 213 ? -7.504 5.766 -6.679 1.00 95.56 213 ASP A CA 1
ATOM 1638 C C . ASP A 1 213 ? -6.446 5.234 -7.659 1.00 95.56 213 ASP A C 1
ATOM 1640 O O . ASP A 1 213 ? -5.343 4.850 -7.267 1.00 95.56 213 ASP A O 1
ATOM 1644 N N . GLU A 1 214 ? -6.794 5.208 -8.944 1.00 96.06 214 GLU A N 1
ATOM 1645 C CA . GLU A 1 214 ? -5.949 4.689 -10.026 1.00 96.06 214 GLU A CA 1
ATOM 1646 C C . GLU A 1 214 ? -4.635 5.454 -10.208 1.00 96.06 214 GLU A C 1
ATOM 1648 O O . GLU A 1 214 ? -3.688 4.921 -10.778 1.00 96.06 214 GLU A O 1
ATOM 1653 N N . THR A 1 215 ? -4.560 6.687 -9.704 1.00 95.75 215 THR A N 1
ATOM 1654 C CA . THR A 1 215 ? -3.356 7.525 -9.755 1.00 95.75 215 THR A CA 1
ATOM 1655 C C . THR A 1 215 ? -2.502 7.399 -8.495 1.00 95.75 215 THR A C 1
ATOM 1657 O O . THR A 1 215 ? -1.448 8.023 -8.401 1.00 95.75 215 THR A O 1
ATOM 1660 N N . GLY A 1 216 ? -2.966 6.631 -7.503 1.00 93.50 216 GLY A N 1
ATOM 1661 C CA . GLY A 1 216 ? -2.387 6.598 -6.163 1.00 93.50 216 GLY A CA 1
ATOM 1662 C C . GLY A 1 216 ? -2.791 7.800 -5.304 1.00 93.50 216 GLY A C 1
ATOM 1663 O O . GLY A 1 216 ? -2.290 7.949 -4.188 1.00 93.50 216 GLY A O 1
ATOM 1664 N N . SER A 1 217 ? -3.708 8.653 -5.778 1.00 93.81 217 SER A N 1
ATOM 1665 C CA . SER A 1 217 ? -4.241 9.743 -4.961 1.00 93.81 217 SER A CA 1
ATOM 1666 C C . SER A 1 217 ? -5.130 9.175 -3.860 1.00 93.81 217 SER A C 1
ATOM 1668 O O . SER A 1 217 ? -5.826 8.175 -4.041 1.00 93.81 217 SER A O 1
ATOM 1670 N N . MET A 1 218 ? -5.096 9.816 -2.693 1.00 93.88 218 MET A N 1
ATOM 1671 C CA . MET A 1 218 ? -5.784 9.328 -1.501 1.00 93.88 218 MET A CA 1
ATOM 1672 C C . MET A 1 218 ? -7.077 10.098 -1.209 1.00 93.88 218 MET A C 1
ATOM 1674 O O . MET A 1 218 ? -7.120 11.327 -1.259 1.00 93.88 218 MET A O 1
ATOM 1678 N N . GLU A 1 219 ? -8.119 9.366 -0.825 1.00 92.56 219 GLU A N 1
ATOM 1679 C CA . GLU A 1 219 ? -9.336 9.879 -0.198 1.00 92.56 219 GLU A CA 1
ATOM 1680 C C . GLU A 1 219 ? -9.389 9.332 1.232 1.00 92.56 219 GLU A C 1
ATOM 1682 O O . GLU A 1 219 ? -9.505 8.122 1.437 1.00 92.56 219 GLU A O 1
ATOM 1687 N N . ALA A 1 220 ? -9.272 10.219 2.222 1.00 92.00 220 ALA A N 1
ATOM 1688 C CA . ALA A 1 220 ? -9.385 9.857 3.629 1.00 92.00 220 ALA A CA 1
ATOM 1689 C C . ALA A 1 220 ? -10.811 10.111 4.130 1.00 92.00 220 ALA A C 1
ATOM 1691 O O . ALA A 1 220 ? -11.396 11.169 3.899 1.00 92.00 220 ALA A O 1
ATOM 1692 N N . SER A 1 221 ? -11.353 9.145 4.857 1.00 89.94 221 SER A N 1
ATOM 1693 C CA . SER A 1 221 ? -12.618 9.238 5.568 1.00 89.94 221 SER A CA 1
ATOM 1694 C C . SER A 1 221 ? -12.429 8.778 7.004 1.00 89.94 221 SER A C 1
ATOM 1696 O O . SER A 1 221 ? -11.778 7.766 7.264 1.00 89.94 221 SER A O 1
ATOM 1698 N N . PHE A 1 222 ? -13.029 9.503 7.939 1.00 88.44 222 PHE A N 1
ATOM 1699 C CA . PHE A 1 222 ? -13.053 9.115 9.341 1.00 88.44 222 PHE A CA 1
ATOM 1700 C C . PHE A 1 222 ? -14.375 8.417 9.631 1.00 88.44 222 PHE A C 1
ATOM 1702 O O . PHE A 1 222 ? -15.454 9.001 9.498 1.00 88.44 222 PHE A O 1
ATOM 1709 N N . CYS A 1 223 ? -14.278 7.140 9.976 1.00 77.62 223 CYS A N 1
ATOM 1710 C CA . CYS A 1 223 ? -15.410 6.315 10.357 1.00 77.62 223 CYS A CA 1
ATOM 1711 C C . CYS A 1 223 ? -15.601 6.490 11.865 1.00 77.62 223 CYS A C 1
ATOM 1713 O O . CYS A 1 223 ? -14.655 6.410 12.629 1.00 77.62 223 CYS A O 1
ATOM 1715 N N . GLY A 1 224 ? -16.795 6.799 12.350 1.00 66.69 224 GLY A N 1
ATOM 1716 C CA . GLY A 1 224 ? -16.957 6.934 13.793 1.00 66.69 224 GLY A CA 1
ATOM 1717 C C . GLY A 1 224 ? -18.289 7.515 14.188 1.00 66.69 224 GLY A C 1
ATOM 1718 O O . GLY A 1 224 ? -18.862 8.359 13.500 1.00 66.69 224 GLY A O 1
ATOM 1719 N N . THR A 1 225 ? -18.783 7.058 15.332 1.00 57.16 225 THR A N 1
ATOM 1720 C CA . THR A 1 225 ? -19.900 7.706 16.002 1.00 57.16 225 THR A CA 1
ATOM 1721 C C . THR A 1 225 ? -19.464 9.134 16.344 1.00 57.16 225 THR A C 1
ATOM 1723 O O . THR A 1 225 ? -18.415 9.292 16.982 1.00 57.16 225 THR A O 1
ATOM 1726 N N . PRO A 1 226 ? -20.215 10.175 15.941 1.00 52.22 226 PRO A N 1
ATOM 1727 C CA . PRO A 1 226 ? -19.885 11.546 16.310 1.00 52.22 226 PRO A CA 1
ATOM 1728 C C . PRO A 1 226 ? -19.691 11.638 17.832 1.00 52.22 226 PRO A C 1
ATOM 1730 O O . PRO A 1 226 ? -20.580 11.253 18.592 1.00 52.22 226 PRO A O 1
ATOM 1733 N N . GLY A 1 227 ? -18.510 12.098 18.260 1.00 52.75 227 GLY A N 1
ATOM 1734 C CA . GLY A 1 227 ? -18.160 12.309 19.670 1.00 52.75 227 GLY A CA 1
ATOM 1735 C C . GLY A 1 227 ? -17.070 11.404 20.261 1.00 52.75 227 GLY A C 1
ATOM 1736 O O . GLY A 1 227 ? -16.676 11.652 21.395 1.00 52.75 227 GLY A O 1
ATOM 1737 N N . VAL A 1 228 ? -16.564 10.388 19.546 1.00 52.47 228 VAL A N 1
ATOM 1738 C CA . VAL A 1 228 ? -15.482 9.523 20.078 1.00 52.47 228 VAL A CA 1
ATOM 1739 C C . VAL A 1 228 ? -14.088 10.071 19.754 1.00 52.47 228 VAL A C 1
ATOM 1741 O O . VAL A 1 228 ? -13.208 10.023 20.606 1.00 52.47 228 VAL A O 1
ATOM 1744 N N . LEU A 1 229 ? -13.886 10.639 18.561 1.00 54.19 229 LEU A N 1
ATOM 1745 C CA . LEU A 1 229 ? -12.625 11.264 18.150 1.00 54.19 229 LEU A CA 1
ATOM 1746 C C . LEU A 1 229 ? -12.930 12.496 17.289 1.00 54.19 229 LEU A C 1
ATOM 1748 O O . LEU A 1 229 ? -13.611 12.376 16.270 1.00 54.19 229 LEU A O 1
ATOM 1752 N N . GLN A 1 230 ? -12.443 13.670 17.692 1.00 55.53 230 GLN A N 1
ATOM 1753 C CA . GLN A 1 230 ? -12.392 14.855 16.835 1.00 55.53 230 GLN A CA 1
ATOM 1754 C C . GLN A 1 230 ? -10.975 15.016 16.278 1.00 55.53 230 GLN A C 1
ATOM 1756 O O . GLN A 1 230 ? -9.993 15.009 17.021 1.00 55.53 230 GLN A O 1
ATOM 1761 N N . PHE A 1 231 ? -10.879 15.156 14.958 1.00 50.28 231 PHE A N 1
ATOM 1762 C CA . PHE A 1 231 ? -9.633 15.429 14.246 1.00 50.28 231 PHE A CA 1
ATOM 1763 C C . PHE A 1 231 ? -9.633 16.902 13.828 1.00 50.28 231 PHE A C 1
ATOM 1765 O O . PHE A 1 231 ? -10.612 17.364 13.247 1.00 50.28 231 PHE A O 1
ATOM 1772 N N . ASN A 1 232 ? -8.563 17.642 14.133 1.00 46.84 232 ASN A N 1
ATOM 1773 C CA . ASN A 1 232 ? -8.397 19.024 13.671 1.00 46.84 232 ASN A CA 1
ATOM 1774 C C . ASN A 1 232 ? -7.646 19.038 12.323 1.00 46.84 232 ASN A C 1
ATOM 1776 O O . ASN A 1 232 ? -6.550 18.495 12.209 1.00 46.84 232 ASN A O 1
ATOM 1780 N N . ASP A 1 233 ? -8.235 19.683 11.316 1.00 43.25 233 ASP A N 1
ATOM 1781 C CA . ASP A 1 233 ? -8.044 19.495 9.860 1.00 43.25 233 ASP A CA 1
ATOM 1782 C C . ASP A 1 233 ? -6.645 19.709 9.225 1.00 43.25 233 ASP A C 1
ATOM 1784 O O . ASP A 1 233 ? -6.523 19.714 8.003 1.00 43.25 233 ASP A O 1
ATOM 1788 N N . ALA A 1 234 ? -5.551 19.848 9.974 1.00 37.66 234 ALA A N 1
ATOM 1789 C CA . ALA A 1 234 ? -4.218 20.045 9.368 1.00 37.66 234 ALA A CA 1
ATOM 1790 C C . ALA A 1 234 ? -3.085 19.247 10.020 1.00 37.66 234 ALA A C 1
ATOM 1792 O O . ALA A 1 234 ? -1.942 19.269 9.568 1.00 37.66 234 ALA A O 1
ATOM 1793 N N . SER A 1 235 ? -3.392 18.506 11.076 1.00 43.72 235 SER A N 1
ATOM 1794 C CA . SER A 1 235 ? -2.431 17.666 11.772 1.00 43.72 235 SER A CA 1
ATOM 1795 C C . SER A 1 235 ? -3.221 16.544 12.423 1.00 43.72 235 SER A C 1
ATOM 1797 O O . SER A 1 235 ? -4.280 16.806 12.983 1.00 43.72 235 SER A O 1
ATOM 1799 N N . LEU A 1 236 ? -2.744 15.300 12.355 1.00 43.38 236 LEU A N 1
ATOM 1800 C CA . LEU A 1 236 ? -3.288 14.182 13.139 1.00 43.38 236 LEU A CA 1
ATOM 1801 C C . LEU A 1 236 ? -2.992 14.410 14.638 1.00 43.38 236 LEU A C 1
ATOM 1803 O O . LEU A 1 236 ? -2.330 13.613 15.291 1.00 43.38 236 LEU A O 1
ATOM 1807 N N . ILE A 1 237 ? -3.423 15.545 15.183 1.00 43.12 237 ILE A N 1
ATOM 1808 C CA . ILE A 1 237 ? -3.449 15.829 16.606 1.00 43.12 237 ILE A CA 1
ATOM 1809 C C . ILE A 1 237 ? -4.852 15.444 17.048 1.00 43.12 237 ILE A C 1
ATOM 1811 O O . ILE A 1 237 ? -5.825 16.156 16.798 1.00 43.12 237 ILE A O 1
ATOM 1815 N N . LEU A 1 238 ? -4.940 14.270 17.664 1.00 42.69 238 LEU A N 1
ATOM 1816 C CA . LEU A 1 238 ? -6.128 13.827 18.372 1.00 42.69 238 LEU A CA 1
ATOM 1817 C C . LEU A 1 238 ? -6.269 14.695 19.616 1.00 42.69 238 LEU A C 1
ATOM 1819 O O . LEU A 1 238 ? -5.538 14.501 20.585 1.00 42.69 238 LEU A O 1
ATOM 1823 N N . GLN A 1 239 ? -7.179 15.664 19.587 1.00 40.09 239 GLN A N 1
ATOM 1824 C CA . GLN A 1 239 ? -7.563 16.330 20.823 1.00 40.09 239 GLN A CA 1
ATOM 1825 C C . GLN A 1 239 ? -8.621 15.473 21.523 1.00 40.09 239 GLN A C 1
ATOM 1827 O O . GLN A 1 239 ? -9.552 15.001 20.861 1.00 40.09 239 GLN A O 1
ATOM 1832 N N . PRO A 1 240 ? -8.482 15.217 22.836 1.00 38.75 240 PRO A N 1
ATOM 1833 C CA . PRO A 1 240 ? -9.519 14.538 23.587 1.00 38.75 240 PRO A CA 1
ATOM 1834 C C . PRO A 1 240 ? -10.791 15.376 23.491 1.00 38.75 240 PRO A C 1
ATOM 1836 O O . PRO A 1 240 ? -10.831 16.518 23.938 1.00 38.75 240 PRO A O 1
ATOM 1839 N N . THR A 1 241 ? -11.822 14.819 22.861 1.00 41.94 241 THR A N 1
ATOM 1840 C CA . THR A 1 241 ? -13.152 15.414 22.918 1.00 41.94 241 THR A CA 1
ATOM 1841 C C . THR A 1 241 ? -13.582 15.355 24.374 1.00 41.94 241 THR A C 1
ATOM 1843 O O . THR A 1 241 ? -13.628 14.258 24.938 1.00 41.94 241 THR A O 1
ATOM 1846 N N . ASP A 1 242 ? -13.891 16.502 24.975 1.00 40.06 242 ASP A N 1
ATOM 1847 C CA . ASP A 1 242 ? -14.619 16.533 26.237 1.00 40.06 242 ASP A CA 1
ATOM 1848 C C . ASP A 1 242 ? -15.901 15.730 26.020 1.00 40.06 242 ASP A C 1
ATOM 1850 O O . ASP A 1 242 ? -16.833 16.166 25.339 1.00 40.06 242 ASP A O 1
ATOM 1854 N N . ILE A 1 243 ? -15.914 14.493 26.521 1.00 40.00 243 ILE A N 1
ATOM 1855 C CA . ILE A 1 243 ? -17.113 13.670 26.537 1.00 40.00 243 ILE A CA 1
ATOM 1856 C C . ILE A 1 243 ? -18.084 14.483 27.387 1.00 40.00 243 ILE A C 1
ATOM 1858 O O . ILE A 1 243 ? -17.778 14.686 28.565 1.00 40.00 243 ILE A O 1
ATOM 1862 N N . PRO A 1 244 ? -19.214 14.982 26.841 1.00 40.41 244 PRO A N 1
ATOM 1863 C CA . PRO A 1 244 ? -20.187 15.665 27.666 1.00 40.41 244 PRO A CA 1
ATOM 1864 C C . PRO A 1 244 ? -20.559 14.665 28.739 1.00 40.41 244 PRO A C 1
ATOM 1866 O O . PRO A 1 244 ? -21.039 13.574 28.421 1.00 40.41 244 PRO A O 1
ATOM 1869 N N . GLU A 1 245 ? -20.224 15.017 29.976 1.00 41.06 245 GLU A N 1
ATOM 1870 C CA . GLU A 1 245 ? -20.453 14.242 31.176 1.00 41.06 245 GLU A CA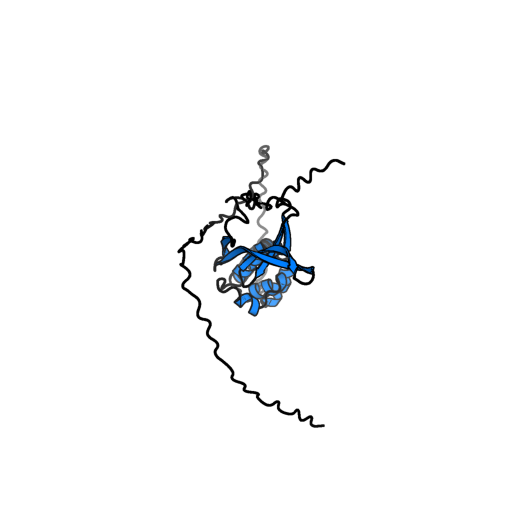 1
ATOM 1871 C C . GLU A 1 245 ? -21.923 13.819 31.137 1.00 41.06 245 GLU A C 1
ATOM 1873 O O . GLU A 1 245 ? -22.838 14.573 31.480 1.00 41.06 245 GLU A O 1
ATOM 1878 N N . ARG A 1 246 ? -22.196 12.622 30.605 1.00 41.34 246 ARG A N 1
ATOM 1879 C CA . ARG A 1 246 ? -23.503 12.009 30.747 1.00 41.34 246 ARG A CA 1
ATOM 1880 C C . ARG A 1 246 ? -23.552 11.744 32.224 1.00 41.34 246 ARG A C 1
ATOM 1882 O O . ARG A 1 246 ? -22.955 10.768 32.664 1.00 41.34 246 ARG A O 1
ATOM 1889 N N . GLN A 1 247 ? -24.201 12.658 32.942 1.00 43.56 247 GLN A N 1
ATOM 1890 C CA . GLN A 1 247 ? -24.529 12.548 34.346 1.00 43.56 247 GLN A CA 1
ATOM 1891 C C . GLN A 1 247 ? -24.960 11.105 34.592 1.00 43.56 247 GLN A C 1
ATOM 1893 O O . GLN A 1 247 ? -26.101 10.720 34.320 1.00 43.56 247 GLN A O 1
ATOM 1898 N N . GLN A 1 248 ? -24.023 10.290 35.074 1.00 43.25 248 GLN A N 1
ATOM 1899 C CA . GLN A 1 248 ? -24.345 9.099 35.819 1.00 43.25 248 GLN A CA 1
ATOM 1900 C C . GLN A 1 248 ? -25.005 9.665 37.065 1.00 43.25 248 GLN A C 1
ATOM 1902 O O . GLN A 1 248 ? -24.348 9.961 38.057 1.00 43.25 248 GLN A O 1
ATOM 1907 N N . ARG A 1 249 ? -26.318 9.908 36.974 1.00 38.31 249 ARG A N 1
ATOM 1908 C CA . ARG A 1 249 ? -27.168 9.973 38.150 1.00 38.31 249 ARG A CA 1
ATOM 1909 C C . ARG A 1 249 ? -26.996 8.621 38.817 1.00 38.31 249 ARG A C 1
ATOM 1911 O O . ARG A 1 249 ? -27.651 7.650 38.447 1.00 38.31 249 ARG A O 1
ATOM 1918 N N . VAL A 1 250 ? -26.048 8.563 39.742 1.00 43.88 250 VAL A N 1
ATOM 1919 C CA . VAL A 1 250 ? -26.083 7.612 40.837 1.00 43.88 250 VAL A CA 1
ATOM 1920 C C . VAL A 1 250 ? -27.462 7.831 41.460 1.00 43.88 250 VAL A C 1
ATOM 1922 O O . VAL A 1 250 ? -27.765 8.965 41.832 1.00 43.88 250 VAL A O 1
ATOM 1925 N N . PRO A 1 251 ? -28.360 6.833 41.459 1.00 48.56 251 PRO A N 1
ATOM 1926 C CA . PRO A 1 251 ? -29.587 6.950 42.223 1.00 48.56 251 PRO A CA 1
ATOM 1927 C C . PRO A 1 251 ? -29.158 7.190 43.666 1.00 48.56 251 PRO A C 1
ATOM 1929 O O . PRO A 1 251 ? -28.405 6.375 44.203 1.00 48.56 251 PRO A O 1
ATOM 1932 N N . ASP A 1 252 ? -29.572 8.318 44.241 1.00 51.72 252 ASP A N 1
ATOM 1933 C CA . ASP A 1 252 ? -29.326 8.632 45.642 1.00 51.72 252 ASP A CA 1
ATOM 1934 C C . ASP A 1 252 ? -29.689 7.403 46.474 1.00 51.72 252 ASP A C 1
ATOM 1936 O O . ASP A 1 252 ? -30.837 6.943 46.478 1.00 51.72 252 ASP A O 1
ATOM 1940 N N . ALA A 1 253 ? -28.682 6.816 47.120 1.00 52.72 253 ALA A N 1
ATOM 1941 C CA . ALA A 1 253 ? -28.923 5.777 48.097 1.00 52.72 253 ALA A CA 1
ATOM 1942 C C . ALA A 1 253 ? -29.815 6.397 49.185 1.00 52.72 253 ALA A C 1
ATOM 1944 O O . ALA A 1 253 ? -29.525 7.511 49.633 1.00 52.72 253 ALA A O 1
ATOM 1945 N N . PRO A 1 254 ? -30.908 5.736 49.600 1.00 61.72 254 PRO A N 1
ATOM 1946 C CA . PRO A 1 254 ? -31.764 6.274 50.641 1.00 61.72 254 PRO A CA 1
ATOM 1947 C C . PRO A 1 254 ? -30.929 6.489 51.906 1.00 61.72 254 PRO A C 1
ATOM 1949 O O . PRO A 1 254 ? -30.338 5.552 52.444 1.00 61.72 254 PRO A O 1
ATOM 1952 N N . HIS A 1 255 ? -30.854 7.746 52.346 1.00 50.69 255 HIS A N 1
ATOM 1953 C CA . HIS A 1 255 ? -30.300 8.120 53.638 1.00 50.69 255 HIS A CA 1
ATOM 1954 C C . HIS A 1 255 ? -31.133 7.456 54.735 1.00 50.69 255 HIS A C 1
ATOM 1956 O O . HIS A 1 255 ? -32.229 7.910 55.060 1.00 50.69 255 HIS A O 1
ATOM 1962 N N . ASP A 1 256 ? -30.598 6.377 55.298 1.00 59.84 256 ASP A N 1
ATOM 1963 C CA . ASP A 1 256 ? -31.147 5.736 56.483 1.00 59.84 256 ASP A CA 1
ATOM 1964 C C . ASP A 1 256 ? -30.740 6.562 57.712 1.00 59.84 256 ASP A C 1
ATOM 1966 O O . ASP A 1 256 ? -29.676 6.392 58.310 1.00 59.84 256 ASP A O 1
ATOM 1970 N N . HIS A 1 257 ? -31.558 7.567 58.026 1.00 58.66 257 HIS A N 1
ATOM 1971 C CA . HIS A 1 257 ? -31.498 8.283 59.294 1.00 58.66 257 HIS A CA 1
ATOM 1972 C C . HIS A 1 257 ? -32.219 7.461 60.361 1.00 58.66 257 HIS A C 1
ATOM 1974 O O . HIS A 1 257 ? -33.338 7.799 60.752 1.00 58.66 257 HIS A O 1
ATOM 1980 N N . ASP A 1 258 ? -31.563 6.421 60.877 1.00 61.66 258 ASP A N 1
ATOM 1981 C CA . ASP A 1 258 ? -32.054 5.769 62.086 1.00 61.66 258 ASP A CA 1
ATOM 1982 C C . ASP A 1 258 ? -31.498 6.469 63.333 1.00 61.66 258 ASP A C 1
ATOM 1984 O O . ASP A 1 258 ? -30.424 6.200 63.875 1.00 61.66 258 ASP A O 1
ATOM 1988 N N . ASN A 1 259 ? -32.273 7.464 63.755 1.00 61.31 259 ASN A N 1
ATOM 1989 C CA . ASN A 1 259 ? -32.296 7.976 65.110 1.00 61.31 259 ASN A CA 1
ATOM 1990 C C . ASN A 1 259 ? -32.810 6.869 66.036 1.00 61.31 259 ASN A C 1
ATOM 1992 O O . ASN A 1 259 ? -34.009 6.597 66.017 1.00 61.31 259 ASN A O 1
ATOM 1996 N N . ARG A 1 260 ? -31.997 6.377 66.980 1.00 52.47 260 ARG A N 1
ATOM 1997 C CA . ARG A 1 260 ? -32.531 6.055 68.315 1.00 52.47 260 ARG A CA 1
ATOM 1998 C C . ARG A 1 260 ? -31.473 5.957 69.406 1.00 52.47 260 ARG A C 1
ATOM 2000 O O . ARG A 1 260 ? -30.721 5.002 69.531 1.00 52.47 260 ARG A O 1
ATOM 2007 N N . ARG A 1 261 ? -31.536 6.976 70.262 1.00 58.72 261 ARG A N 1
ATOM 2008 C CA . ARG A 1 261 ? -31.179 6.938 71.678 1.00 58.72 261 ARG A CA 1
ATOM 2009 C C . ARG A 1 261 ? -31.873 5.758 72.373 1.00 58.72 261 ARG A C 1
ATOM 2011 O O . ARG A 1 261 ? -33.105 5.709 72.349 1.00 58.72 261 ARG A O 1
ATOM 2018 N N . ARG A 1 262 ? -31.110 4.920 73.069 1.00 56.41 262 ARG A N 1
ATOM 2019 C CA . ARG A 1 262 ? -31.266 4.561 74.491 1.00 56.41 262 ARG A CA 1
ATOM 2020 C C . ARG A 1 262 ? -30.130 3.645 74.917 1.00 56.41 262 ARG A C 1
ATOM 2022 O O . ARG A 1 262 ? -29.798 2.741 74.128 1.00 56.41 262 ARG A O 1
#

Sequence (262 aa):
PRVRRRGRPERRRGGARVEPSGPPGKRSRGQGLPHRIRCSGTAAAAAGGGVRSPADGEASATVAPCGEATHSGGPTMNFIVDLPGPVLAQALAYLGADGRALRGALSVCRAAAERLRSDEELWQALSQLHFRVSDDRFQQWPRISSWAVLYDVLEQWAPREGFYHLPQTAPWGILLLLRFDGGRFAGDVLWPRKDTTGAVRFEHTEVLQIVFDETGSMEASFCGTPGVLQFNDASLILQPTDIPERQQRVPDAPHDHDNRRR